Protein AF-A0A3S5CM57-F1 (afdb_monomer)

InterPro domains:
  IPR000884 Thrombospondin type-1 (TSP1) repeat [PF00090] (3-37)
  IPR000884 Thrombospondin type-1 (TSP1) repeat [PS50092] (3-65)
  IPR000884 Thrombospondin type-1 (TSP1) repeat [SM00209] (1-65)
  IPR002223 Pancreatic trypsin inhibitor Kunitz domain [PF00014] (69-121)
  IPR002223 Pancreatic trypsin inhibitor Kunitz domain [PS50279] (70-121)
  IPR002223 Pancreatic trypsin inhibitor Kunitz domain [SM00131] (68-122)
  IPR020901 Proteinase inhibitor I2, Kunitz, conserved site [PS00280] (99-117)
  IPR036383 Thrombospondin type-1 repeat superfamily [G3DSA:2.20.100.10] (1-64)
  IPR036383 Thrombospondin type-1 repeat superfamily [SSF82895] (3-42)
  IPR036880 Pancreatic trypsin inhibitor Kunitz domain superfamily [G3DSA:4.10.410.10] (66-124)
  IPR036880 Pancreatic trypsin inhibitor Kunitz domain superfamily [SSF57362] (69-125)

Mean predicted aligned error: 12.94 Å

Radius of gyration: 23.0 Å; Cα contacts (8 Å, |Δi|>4): 267; chains: 1; bounding box: 54×41×60 Å

Nearest PDB structures (foldseek):
  5nmv-assembly1_K  TM=9.284E-01  e=2.654E-04  Homo sapiens
  6yhy-assembly1_A  TM=9.273E-01  e=3.795E-04  Conus consors
  1yc0-assembly1_I  TM=9.456E-01  e=4.276E-04  Homo sapiens
  1ejm-assembly1_B  TM=8.892E-01  e=4.817E-04  Bos taurus
  5xx2-assembly2_B  TM=8.977E-01  e=3.444E-03  Bos taurus

Secondary structure (DSSP, 8-state):
-PPPPPPPPP---SSS--EEEEEEEE-SSGGGTTTTGGG-SSHHHHHHTEEEEEEEE---GGGG-HHHHHTSPP---EEEEEEEEEEEEETTTTEEEEEEEEEES--SS-BSSHHHHHHHHHHHHHTS-HHHHHHHHHHHHHHHHTTT---SS--------GGGGSPP--------TT-------

Organism: NCBI:txid117903

pLDDT: mean 80.55, std 17.51, range [31.75, 97.69]

Solvent-accessible surface area (backbone atoms only — not comparable to full-atom values): 10923 Å² total; per-residue (Å²): 61,46,75,68,49,72,71,45,75,60,69,35,45,80,87,43,52,68,25,48,22,45,29,44,29,40,56,65,55,73,87,48,48,76,84,42,47,87,77,42,92,42,74,66,26,58,73,69,55,37,47,74,47,77,42,82,36,62,74,58,67,78,77,50,33,45,71,63,25,43,31,34,16,69,40,48,46,41,80,76,57,73,70,38,77,28,19,27,51,36,58,80,75,73,40,60,42,81,49,63,32,22,64,32,81,51,47,71,22,56,25,84,36,61,65,57,33,39,68,50,34,49,62,62,52,66,73,43,58,67,77,60,44,66,49,29,36,56,43,16,56,56,52,31,44,65,80,72,60,90,77,83,70,87,73,70,80,70,68,80,69,75,69,87,74,54,84,77,72,56,56,78,76,78,66,67,99,81,60,80,88,81,84,80,132

Structure (mmCIF, N/CA/C/O backbone):
data_AF-A0A3S5CM57-F1
#
_entry.id   AF-A0A3S5CM57-F1
#
loop_
_atom_site.group_PDB
_atom_site.id
_atom_site.type_symbol
_atom_site.label_atom_id
_atom_site.label_alt_id
_atom_site.label_comp_id
_atom_site.label_asym_id
_atom_site.label_entity_id
_atom_site.label_seq_id
_atom_site.pdbx_PDB_ins_code
_atom_site.Cartn_x
_atom_site.Cartn_y
_atom_site.Cartn_z
_atom_site.occupancy
_atom_site.B_iso_or_equiv
_atom_site.auth_seq_id
_atom_site.auth_comp_id
_atom_site.auth_asym_id
_atom_site.auth_atom_id
_atom_site.pdbx_PDB_model_num
ATOM 1 N N . MET A 1 1 ? -27.131 -3.174 21.675 1.00 80.88 1 MET A N 1
ATOM 2 C CA . MET A 1 1 ? -25.755 -3.118 21.093 1.00 80.88 1 MET A CA 1
ATOM 3 C C . MET A 1 1 ? -25.730 -2.127 19.938 1.00 80.88 1 MET A C 1
ATOM 5 O O . MET A 1 1 ? -26.735 -2.026 19.252 1.00 80.88 1 MET A O 1
ATOM 9 N N . LEU A 1 2 ? -24.609 -1.441 19.685 1.00 84.00 2 LEU A N 1
ATOM 10 C CA . LEU A 1 2 ? -24.466 -0.599 18.489 1.00 84.00 2 LEU A CA 1
ATOM 11 C C . LEU A 1 2 ? -24.336 -1.454 17.214 1.00 84.00 2 LEU A C 1
ATOM 13 O O . LEU A 1 2 ? -23.865 -2.597 17.294 1.00 84.00 2 LEU A O 1
ATOM 17 N N . PRO A 1 3 ? -24.730 -0.924 16.038 1.00 87.19 3 PRO A N 1
ATOM 18 C CA . PRO A 1 3 ? -24.563 -1.628 14.774 1.00 87.19 3 PRO A CA 1
ATOM 19 C C . PRO A 1 3 ? -23.085 -1.897 14.474 1.00 87.19 3 PRO A C 1
ATOM 21 O O . PRO A 1 3 ? -22.187 -1.179 14.919 1.00 87.19 3 PRO A O 1
ATOM 24 N N . TRP A 1 4 ? -22.839 -2.937 13.682 1.00 87.75 4 TRP A N 1
ATOM 25 C CA . TRP A 1 4 ? -21.509 -3.222 13.157 1.00 87.75 4 TRP A CA 1
ATOM 26 C C . TRP A 1 4 ? -20.996 -2.071 12.289 1.00 87.75 4 TRP A C 1
ATOM 28 O O . TRP A 1 4 ? -21.738 -1.514 11.476 1.00 87.75 4 TRP A O 1
ATOM 38 N N . THR A 1 5 ? -19.702 -1.764 12.401 1.00 91.88 5 THR A N 1
ATOM 39 C CA . THR A 1 5 ? -19.021 -0.920 11.417 1.00 91.88 5 THR A CA 1
ATOM 40 C C . THR A 1 5 ? -19.061 -1.581 10.040 1.00 91.88 5 THR A C 1
ATOM 42 O O . THR A 1 5 ? -19.198 -2.803 9.910 1.00 91.88 5 THR A O 1
ATOM 45 N N . ALA A 1 6 ? -18.854 -0.780 8.994 1.00 92.38 6 ALA A N 1
ATOM 46 C CA . ALA A 1 6 ? -18.488 -1.329 7.696 1.00 92.38 6 ALA A CA 1
ATOM 47 C C . ALA A 1 6 ? -17.235 -2.217 7.826 1.00 92.38 6 ALA A C 1
ATOM 49 O O . ALA A 1 6 ? -16.416 -2.036 8.736 1.00 92.38 6 ALA A O 1
ATOM 50 N N . TRP A 1 7 ? -17.097 -3.174 6.910 1.00 89.69 7 TRP A N 1
ATOM 51 C CA . TRP A 1 7 ? -15.880 -3.969 6.790 1.00 89.69 7 TRP A CA 1
ATOM 52 C C . TRP A 1 7 ? -14.697 -3.064 6.458 1.00 89.69 7 TRP A C 1
ATOM 54 O O . TRP A 1 7 ? -14.787 -2.222 5.561 1.00 89.69 7 TRP A O 1
ATOM 64 N N . ALA A 1 8 ? -13.589 -3.250 7.173 1.00 90.00 8 ALA A N 1
ATOM 65 C CA . ALA A 1 8 ? -12.321 -2.649 6.799 1.00 90.00 8 ALA A CA 1
ATOM 66 C C . ALA A 1 8 ? -11.897 -3.129 5.394 1.00 90.00 8 ALA A C 1
ATOM 68 O O . ALA A 1 8 ? -12.331 -4.199 4.947 1.00 90.00 8 ALA A O 1
ATOM 69 N N . PRO A 1 9 ? -11.045 -2.368 4.684 1.00 86.56 9 PRO A N 1
ATOM 70 C CA . PRO A 1 9 ? -10.404 -2.851 3.467 1.00 86.56 9 PRO A CA 1
ATOM 71 C C . PRO A 1 9 ? -9.712 -4.198 3.698 1.00 86.56 9 PRO A C 1
ATOM 73 O O . PRO A 1 9 ? -9.268 -4.497 4.805 1.00 86.56 9 PRO A O 1
ATOM 76 N N . CYS A 1 10 ? -9.641 -5.017 2.648 1.00 87.50 10 CYS A N 1
ATOM 77 C CA . CYS A 1 10 ? -8.936 -6.295 2.718 1.00 87.50 10 CYS A CA 1
ATOM 78 C C . CYS A 1 10 ? -7.453 -6.025 2.971 1.00 87.50 10 CYS A C 1
ATOM 80 O O . CYS A 1 10 ? -6.865 -5.206 2.265 1.00 87.50 10 CYS A O 1
ATOM 82 N N . ASN A 1 11 ? -6.870 -6.683 3.975 1.00 84.94 11 ASN A N 1
ATOM 83 C CA . ASN A 1 11 ? -5.435 -6.563 4.238 1.00 84.94 11 ASN A CA 1
ATOM 84 C C . ASN A 1 11 ? -4.579 -7.415 3.277 1.00 84.94 11 ASN A C 1
ATOM 86 O O . ASN A 1 11 ? -3.358 -7.296 3.308 1.00 84.94 11 ASN A O 1
ATOM 90 N N . ALA A 1 12 ? -5.208 -8.247 2.435 1.00 84.31 12 ALA A N 1
ATOM 91 C CA . ALA A 1 12 ? -4.532 -9.017 1.399 1.00 84.31 12 ALA A CA 1
ATOM 92 C C . ALA A 1 12 ? -3.781 -8.091 0.442 1.00 84.31 12 ALA A C 1
ATOM 94 O O . ALA A 1 12 ? -4.272 -7.021 0.062 1.00 84.31 12 ALA A O 1
ATOM 95 N N . THR A 1 13 ? -2.619 -8.545 -0.007 1.00 77.56 13 THR A N 1
ATOM 96 C CA . THR A 1 13 ? -1.862 -7.872 -1.061 1.00 77.56 13 THR A CA 1
ATOM 97 C C . THR A 1 13 ? -1.978 -8.665 -2.359 1.00 77.56 13 THR A C 1
ATOM 99 O O . THR A 1 13 ? -2.507 -9.772 -2.405 1.00 77.56 13 THR A O 1
ATOM 102 N N . CYS A 1 14 ? -1.475 -8.115 -3.459 1.00 76.12 14 CYS A N 1
ATOM 103 C CA . CYS A 1 14 ? -1.420 -8.870 -4.710 1.00 76.12 14 CYS A CA 1
ATOM 104 C C . CYS A 1 14 ? -0.375 -9.996 -4.693 1.00 76.12 14 CYS A C 1
ATOM 106 O O . CYS A 1 14 ? -0.421 -10.881 -5.548 1.00 76.12 14 CYS A O 1
ATOM 108 N N . GLU A 1 15 ? 0.534 -9.980 -3.715 1.00 71.69 15 GLU A N 1
ATOM 109 C CA . GLU A 1 15 ? 1.475 -11.064 -3.440 1.00 71.69 15 GLU A CA 1
ATOM 110 C C . GLU A 1 15 ? 0.822 -12.140 -2.565 1.00 71.69 15 GLU A C 1
ATOM 112 O O . GLU A 1 15 ? 0.860 -13.324 -2.899 1.00 71.69 15 GLU A O 1
ATOM 117 N N . THR A 1 16 ? 0.132 -11.715 -1.508 1.00 75.00 16 THR A N 1
ATOM 118 C CA . THR A 1 16 ? -0.632 -12.564 -0.592 1.00 75.00 16 THR A CA 1
ATOM 119 C C . THR A 1 16 ? -2.123 -12.457 -0.897 1.00 75.00 16 THR A C 1
ATOM 121 O O . THR A 1 16 ? -2.846 -11.669 -0.294 1.00 75.00 16 THR A O 1
ATOM 124 N N . ARG A 1 17 ? -2.593 -13.263 -1.862 1.00 76.69 17 ARG A N 1
ATOM 125 C CA . ARG A 1 17 ? -3.995 -13.261 -2.333 1.00 76.69 17 ARG A CA 1
ATOM 126 C C . ARG A 1 17 ? -5.025 -13.580 -1.248 1.00 76.69 17 ARG A C 1
ATOM 128 O O . ARG A 1 17 ? -6.208 -13.341 -1.456 1.00 76.69 17 ARG A O 1
ATOM 135 N N . GLU A 1 18 ? -4.595 -14.129 -0.124 1.00 86.94 18 GLU A N 1
ATOM 136 C CA . GLU A 1 18 ? -5.448 -14.439 1.012 1.00 86.94 18 GLU A CA 1
ATOM 137 C C . GLU A 1 18 ? -5.218 -13.406 2.107 1.00 86.94 18 GLU A C 1
ATOM 139 O O . GLU A 1 18 ? -4.091 -13.175 2.542 1.00 86.94 18 GLU A O 1
ATOM 144 N N . GLY A 1 19 ? -6.299 -12.783 2.555 1.00 87.88 19 GLY A N 1
ATOM 145 C CA . GLY A 1 19 ? -6.265 -11.874 3.685 1.00 87.88 19 GLY A CA 1
ATOM 146 C C . GLY A 1 19 ? -7.558 -11.910 4.468 1.00 87.88 19 GLY A C 1
ATOM 147 O O . GLY A 1 19 ? -8.450 -12.728 4.234 1.00 87.88 19 GLY A O 1
ATOM 148 N N . ILE A 1 20 ? -7.651 -10.992 5.418 1.00 92.25 20 ILE A N 1
ATOM 149 C CA . ILE A 1 20 ? -8.760 -10.863 6.344 1.00 92.25 20 ILE A CA 1
ATOM 150 C C . ILE A 1 20 ? -9.295 -9.434 6.272 1.00 92.25 20 ILE A C 1
ATOM 152 O O . ILE A 1 20 ? -8.549 -8.452 6.219 1.00 92.25 20 ILE A O 1
ATOM 156 N N . GLN A 1 21 ? -10.617 -9.319 6.269 1.00 92.56 21 GLN A N 1
ATOM 157 C CA . GLN A 1 21 ? -11.305 -8.082 6.615 1.00 92.56 21 GLN A CA 1
ATOM 158 C C . GLN A 1 21 ? -11.850 -8.222 8.020 1.00 92.56 21 GLN A C 1
ATOM 160 O O . GLN A 1 21 ? -12.389 -9.272 8.363 1.00 92.56 21 GLN A O 1
ATOM 165 N N . SER A 1 22 ? -11.757 -7.150 8.798 1.00 92.94 22 SER A N 1
ATOM 166 C CA . SER A 1 22 ? -12.363 -7.075 10.118 1.00 92.94 22 SER A CA 1
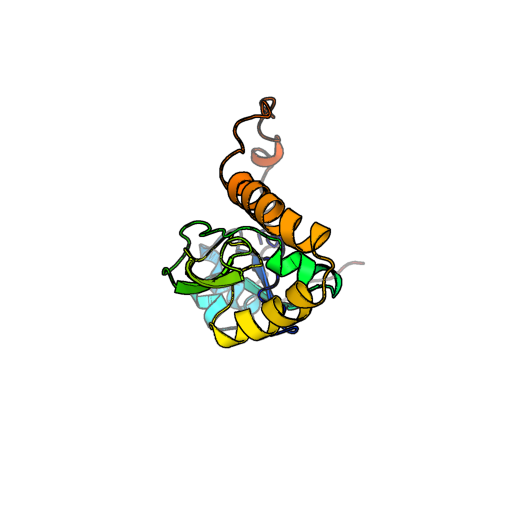ATOM 167 C C . SER A 1 22 ? -13.418 -5.976 10.180 1.00 92.94 22 SER A C 1
ATOM 169 O O . SER A 1 22 ? -13.356 -4.965 9.473 1.00 92.94 22 SER A O 1
ATOM 171 N N . ARG A 1 23 ? -14.422 -6.180 11.023 1.00 93.94 23 ARG A N 1
ATOM 172 C CA . ARG A 1 23 ? -15.378 -5.151 11.437 1.00 93.94 23 ARG A CA 1
ATOM 173 C C . ARG A 1 23 ? -15.571 -5.228 12.940 1.00 93.94 23 ARG A C 1
ATOM 175 O O . ARG A 1 23 ? -15.296 -6.254 13.556 1.00 93.94 23 ARG A O 1
ATOM 182 N N . ARG A 1 24 ? -16.031 -4.133 13.533 1.00 91.56 24 ARG A N 1
ATOM 183 C CA . ARG A 1 24 ? -16.182 -4.011 14.985 1.00 91.56 24 ARG A CA 1
ATOM 184 C C . ARG A 1 24 ? -17.595 -3.571 15.336 1.00 91.56 24 ARG A C 1
ATOM 186 O O . ARG A 1 24 ? -18.223 -2.847 14.566 1.00 91.56 24 ARG A O 1
ATOM 193 N N . ARG A 1 25 ? -18.101 -3.998 16.487 1.00 91.44 25 ARG A N 1
ATOM 194 C CA . ARG A 1 25 ? -19.302 -3.427 17.114 1.00 91.44 25 ARG A CA 1
ATOM 195 C C . ARG A 1 25 ? -19.046 -3.203 18.595 1.00 91.44 25 ARG A C 1
ATOM 197 O O . ARG A 1 25 ? -18.203 -3.861 19.203 1.00 91.44 25 ARG A O 1
ATOM 204 N N . TYR A 1 26 ? -19.810 -2.288 19.168 1.00 88.38 26 TYR A N 1
ATOM 205 C CA . TYR A 1 26 ? -19.628 -1.825 20.536 1.00 88.38 26 TYR A CA 1
ATOM 206 C C . TYR A 1 26 ? -20.905 -2.049 21.345 1.00 88.38 26 TYR A C 1
ATOM 208 O O . TYR A 1 26 ? -22.017 -2.057 20.803 1.00 88.38 26 TYR A O 1
ATOM 216 N N . LEU A 1 27 ? -20.762 -2.205 22.660 1.00 86.38 27 LEU A N 1
ATOM 217 C CA . LEU A 1 27 ? -21.910 -2.157 23.561 1.00 86.38 27 LEU A CA 1
ATOM 218 C C . LEU A 1 27 ? -22.507 -0.747 23.555 1.00 86.38 27 LEU A C 1
ATOM 220 O O . LEU A 1 27 ? -21.775 0.239 23.583 1.00 86.38 27 LEU A O 1
ATOM 224 N N . ALA A 1 28 ? -23.838 -0.656 23.558 1.00 83.62 28 ALA A N 1
ATOM 225 C CA . ALA A 1 28 ? -24.520 0.631 23.698 1.00 83.62 28 ALA A CA 1
ATOM 226 C C . ALA A 1 28 ? -24.250 1.245 25.085 1.00 83.62 28 ALA A C 1
ATOM 228 O O . ALA A 1 28 ? -24.110 2.459 25.212 1.00 83.62 28 ALA A O 1
ATOM 229 N N . ARG A 1 29 ? -24.107 0.392 26.111 1.00 83.56 29 ARG A N 1
ATOM 230 C CA . ARG A 1 29 ? -23.757 0.759 27.487 1.00 83.56 29 ARG A CA 1
ATOM 231 C C . ARG A 1 29 ? -22.515 -0.014 27.949 1.00 83.56 29 ARG A C 1
ATOM 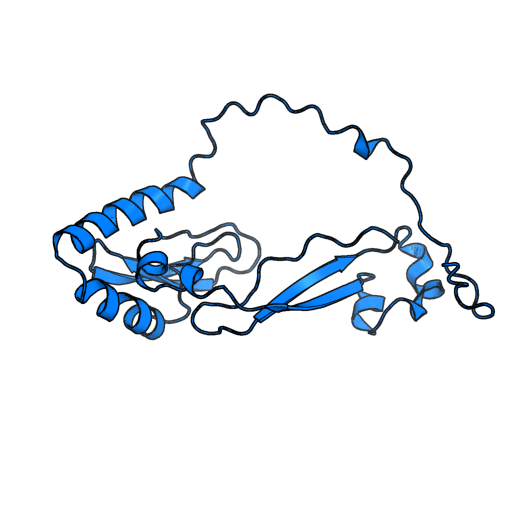233 O O . ARG A 1 29 ? -22.618 -1.178 28.329 1.00 83.56 29 ARG A O 1
ATOM 240 N N . PRO A 1 30 ? -21.321 0.604 27.943 1.00 81.44 30 PRO A N 1
ATOM 241 C CA . PRO A 1 30 ? -20.079 -0.077 28.322 1.00 81.44 30 PRO A CA 1
ATOM 242 C C . PRO A 1 30 ? -20.020 -0.554 29.781 1.00 81.44 30 PRO A C 1
ATOM 244 O O . PRO A 1 30 ? -19.211 -1.423 30.098 1.00 81.44 30 PRO A O 1
ATOM 247 N N . SER A 1 31 ? -20.834 0.021 30.672 1.00 82.44 31 SER A N 1
ATOM 248 C CA . SER A 1 31 ? -20.939 -0.372 32.085 1.00 82.44 31 SER A CA 1
ATOM 249 C C . SER A 1 31 ? -21.547 -1.763 32.279 1.00 82.44 31 SER A C 1
ATOM 251 O O . SER A 1 31 ? -21.245 -2.422 33.267 1.00 82.44 31 SER A O 1
ATOM 253 N N . GLU A 1 32 ? -22.358 -2.231 31.329 1.00 83.69 32 GLU A N 1
ATOM 254 C CA . GLU A 1 32 ? -23.043 -3.530 31.384 1.00 83.69 32 GLU A CA 1
ATOM 255 C C . GLU A 1 32 ? -22.166 -4.682 30.848 1.00 83.69 32 GLU A C 1
ATOM 257 O O . GLU A 1 32 ? -22.611 -5.824 30.781 1.00 83.69 32 GLU A O 1
ATOM 262 N N . ALA A 1 33 ? -20.899 -4.418 30.493 1.00 79.69 33 ALA A N 1
ATOM 263 C CA . ALA A 1 33 ? -20.008 -5.397 29.861 1.00 79.69 33 ALA A CA 1
ATOM 264 C C . ALA A 1 33 ? -19.841 -6.701 30.660 1.00 79.69 33 ALA A C 1
ATOM 266 O O . ALA A 1 33 ? -19.843 -7.778 30.071 1.00 79.69 33 ALA A O 1
ATOM 267 N N . ASN A 1 34 ? -19.745 -6.618 31.991 1.00 82.12 34 ASN A N 1
ATOM 268 C CA . ASN A 1 34 ? -19.604 -7.805 32.841 1.00 82.12 34 ASN A CA 1
ATOM 269 C C . ASN A 1 34 ? -20.900 -8.634 32.886 1.00 82.12 34 ASN A C 1
ATOM 271 O O . ASN A 1 34 ? -20.855 -9.862 32.831 1.00 82.12 34 ASN A O 1
ATOM 275 N N . SER A 1 35 ? -22.060 -7.972 32.933 1.00 85.12 35 SER A N 1
ATOM 276 C CA . SER A 1 35 ? -23.371 -8.636 32.900 1.00 85.12 35 SER A CA 1
ATOM 277 C C . SER A 1 35 ? -23.627 -9.301 31.543 1.00 85.12 35 SER A C 1
ATOM 279 O O . SER A 1 35 ? -24.154 -10.407 31.471 1.00 85.12 35 SER A O 1
ATOM 281 N N . CYS A 1 36 ? -23.159 -8.679 30.462 1.00 82.31 36 CYS A N 1
ATOM 282 C CA . CYS A 1 36 ? -23.267 -9.186 29.098 1.00 82.31 36 CYS A CA 1
ATOM 283 C C . CYS A 1 36 ? -22.051 -10.021 28.650 1.00 82.31 36 CYS A C 1
ATOM 285 O O . CYS A 1 36 ? -21.764 -10.085 27.453 1.00 82.31 36 CYS A O 1
ATOM 287 N N . HIS A 1 37 ? -21.318 -10.655 29.577 1.00 84.31 37 HIS A N 1
ATOM 288 C CA . HIS A 1 37 ? -20.090 -11.394 29.244 1.00 84.31 37 HIS A CA 1
ATOM 289 C C . HIS A 1 37 ? -20.313 -12.484 28.173 1.00 84.31 37 HIS A C 1
ATOM 291 O O . HIS A 1 37 ? -19.434 -12.737 27.356 1.00 84.31 37 HIS A O 1
ATOM 297 N N . HIS A 1 38 ? -21.512 -13.075 28.137 1.00 84.88 38 HIS A N 1
ATOM 298 C CA . HIS A 1 38 ? -21.926 -14.103 27.179 1.00 84.88 38 HIS A CA 1
ATOM 299 C C . HIS A 1 38 ? -21.970 -13.625 25.714 1.00 84.88 38 HIS A C 1
ATOM 301 O O . HIS A 1 38 ? -22.004 -14.450 24.803 1.00 84.88 38 HIS A O 1
ATOM 307 N N . LEU A 1 39 ? -21.982 -12.309 25.462 1.00 85.00 39 LEU A N 1
ATOM 308 C CA . LEU A 1 39 ? -21.936 -11.755 24.105 1.00 85.00 39 LEU A CA 1
ATOM 309 C C . LEU A 1 39 ? -20.523 -11.772 23.504 1.00 85.00 39 LEU A C 1
ATOM 311 O O . LEU A 1 39 ? -20.389 -11.677 22.282 1.00 85.00 39 LEU A O 1
ATOM 315 N N . PHE A 1 40 ? -19.487 -11.864 24.340 1.00 87.38 40 PHE A N 1
ATOM 316 C CA . PHE A 1 40 ? -18.090 -11.859 23.917 1.00 87.38 40 PHE A CA 1
ATOM 317 C C . PHE A 1 40 ? -17.619 -13.282 23.606 1.00 87.38 40 PHE A C 1
ATOM 319 O O . PHE A 1 40 ? -17.837 -14.211 24.381 1.00 87.38 40 PHE A O 1
ATOM 326 N N . ARG A 1 41 ? -16.948 -13.458 22.466 1.00 86.81 41 ARG A N 1
ATOM 327 C CA . ARG A 1 41 ? -16.416 -14.754 22.014 1.00 86.81 41 ARG A CA 1
ATOM 328 C C . ARG A 1 41 ? -15.046 -15.067 22.601 1.00 86.81 41 ARG A C 1
ATOM 330 O O . ARG A 1 41 ? -14.635 -16.223 22.601 1.00 86.81 41 ARG A O 1
ATOM 337 N N . SER A 1 42 ? -14.320 -14.050 23.061 1.00 87.12 42 SER A N 1
ATOM 338 C CA . SER A 1 42 ? -12.991 -14.213 23.646 1.00 87.12 42 SER A CA 1
ATOM 339 C C . SER A 1 42 ? -12.773 -13.283 24.837 1.00 87.12 42 SER A C 1
ATOM 341 O O . SER A 1 42 ? -13.379 -12.213 24.945 1.00 87.12 42 SER A O 1
ATOM 343 N N . SER A 1 43 ? -11.841 -13.659 25.713 1.00 85.19 43 SER A N 1
ATOM 344 C CA . SER A 1 43 ? -11.410 -12.819 26.837 1.00 85.19 43 SER A CA 1
ATOM 345 C C . SER A 1 43 ? -10.842 -11.471 26.376 1.00 85.19 43 SER A C 1
ATOM 347 O O . SER A 1 43 ? -10.951 -10.481 27.095 1.00 85.19 43 SER A O 1
ATOM 349 N N . GLN A 1 44 ? -10.277 -11.410 25.164 1.00 88.50 44 GLN A N 1
ATOM 350 C CA . GLN A 1 44 ? -9.767 -10.175 24.568 1.00 88.50 44 GLN A CA 1
ATOM 351 C C . GLN A 1 44 ? -10.904 -9.2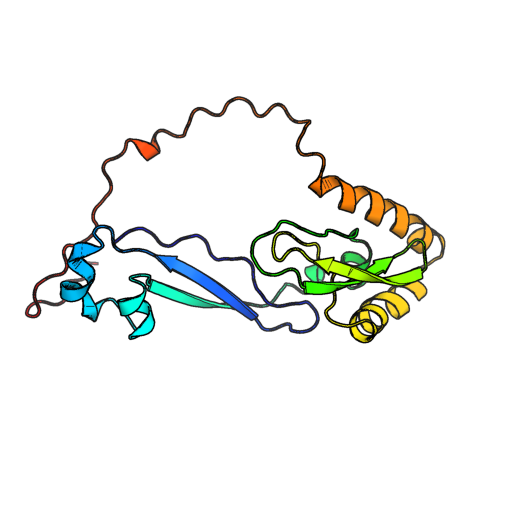22 24.178 1.00 88.50 44 GLN A C 1
ATOM 353 O O . GLN A 1 44 ? -10.800 -8.015 24.406 1.00 88.50 44 GLN A O 1
ATOM 358 N N . GLU A 1 45 ? -12.012 -9.740 23.642 1.00 88.75 45 GLU A N 1
ATOM 359 C CA . GLU A 1 45 ? -13.194 -8.919 23.361 1.00 88.75 45 GLU A CA 1
ATOM 360 C C . GLU A 1 45 ? -13.830 -8.394 24.656 1.00 88.75 45 GLU A C 1
ATOM 362 O O . GLU A 1 45 ? -14.197 -7.221 24.725 1.00 88.75 45 GLU A O 1
ATOM 367 N N . LEU A 1 46 ? -13.891 -9.222 25.707 1.00 84.94 46 LEU A N 1
ATOM 368 C CA . LEU A 1 46 ? -14.390 -8.809 27.024 1.00 84.94 46 LEU A CA 1
ATOM 369 C C . LEU A 1 46 ? -13.513 -7.705 27.639 1.00 84.94 46 LEU A C 1
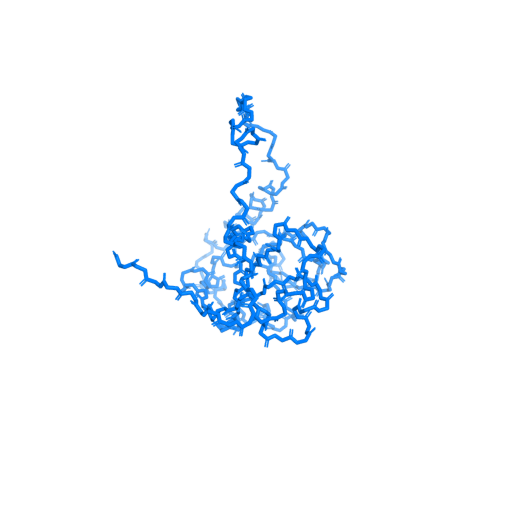ATOM 371 O O . LEU A 1 46 ? -14.028 -6.710 28.151 1.00 84.94 46 LEU A O 1
ATOM 375 N N . GLN A 1 47 ? -12.187 -7.847 27.547 1.00 86.50 47 GLN A N 1
ATOM 376 C CA . GLN A 1 47 ? -11.234 -6.866 28.072 1.00 86.50 47 GLN A CA 1
ATOM 377 C C . GLN A 1 47 ? -11.290 -5.537 27.308 1.00 86.50 47 GLN A C 1
ATOM 379 O O . GLN A 1 47 ? -11.257 -4.468 27.917 1.00 86.50 47 GLN A O 1
ATOM 384 N N . THR A 1 48 ? -11.396 -5.592 25.979 1.00 87.25 48 THR A N 1
ATOM 385 C CA . THR A 1 48 ? -11.466 -4.393 25.129 1.00 87.25 48 THR A CA 1
ATOM 386 C C . THR A 1 48 ? -12.869 -3.792 25.053 1.00 87.25 48 THR A C 1
ATOM 388 O O . THR A 1 48 ? -13.011 -2.643 24.640 1.00 87.25 48 THR A O 1
ATOM 391 N N . ARG A 1 49 ? -13.906 -4.530 25.478 1.00 86.62 49 ARG A N 1
ATOM 392 C CA . ARG A 1 49 ? -15.335 -4.192 25.325 1.00 86.62 49 ARG A CA 1
ATOM 393 C C . ARG A 1 49 ? -15.738 -3.947 23.866 1.00 86.62 49 ARG A C 1
ATOM 395 O O . ARG A 1 49 ? -16.676 -3.195 23.587 1.00 86.62 49 ARG A O 1
ATOM 402 N N . VAL A 1 50 ? -15.025 -4.583 22.939 1.00 88.62 50 VAL A N 1
ATOM 403 C CA . VAL A 1 50 ? -15.246 -4.488 21.495 1.00 88.62 50 VAL A CA 1
ATOM 404 C C . VAL A 1 50 ? -15.407 -5.889 20.942 1.00 88.62 50 VAL A C 1
ATOM 406 O O . VAL A 1 50 ? -14.533 -6.734 21.112 1.00 88.62 50 VAL A O 1
ATOM 409 N N . LEU A 1 51 ? -16.516 -6.117 20.246 1.00 90.50 51 LEU A N 1
ATOM 410 C CA . LEU A 1 51 ? -16.742 -7.366 19.537 1.00 90.50 51 LEU A CA 1
ATOM 411 C C . LEU A 1 51 ? -16.171 -7.209 18.132 1.00 90.50 51 LEU A C 1
ATOM 413 O O . LEU A 1 51 ? -16.466 -6.218 17.451 1.00 90.50 51 LEU A O 1
ATOM 417 N N . THR A 1 52 ? -15.360 -8.171 17.710 1.00 91.62 52 THR A N 1
ATOM 418 C CA . THR A 1 52 ? -14.673 -8.148 16.421 1.00 91.62 52 THR A CA 1
ATOM 419 C C . THR A 1 52 ? -15.124 -9.338 15.592 1.00 91.62 52 THR A C 1
ATOM 421 O O . THR A 1 52 ? -15.271 -10.457 16.075 1.00 91.62 52 THR A O 1
ATOM 424 N N . GLU A 1 53 ? -15.378 -9.092 14.316 1.00 93.00 53 GLU A N 1
ATOM 425 C CA . GLU A 1 53 ? -15.687 -10.147 13.366 1.00 93.00 53 GLU A CA 1
ATOM 426 C C . GLU A 1 53 ? -14.698 -10.084 12.222 1.00 93.00 53 GLU A C 1
ATOM 428 O O . GLU A 1 53 ? -14.412 -9.005 11.701 1.00 93.00 53 GLU A O 1
ATOM 433 N N . GLU A 1 54 ? -14.198 -11.251 11.845 1.00 93.88 54 GLU A N 1
ATOM 434 C CA . GLU A 1 54 ? -13.209 -11.430 10.798 1.00 93.88 54 GLU A CA 1
ATOM 435 C C . GLU A 1 54 ? -13.777 -12.322 9.701 1.00 93.88 54 GLU A C 1
ATOM 437 O O . GLU A 1 54 ? -14.531 -13.261 9.966 1.00 93.88 54 GLU A O 1
ATOM 442 N N . ARG A 1 55 ? -13.421 -12.019 8.454 1.00 94.44 55 ARG A N 1
ATOM 443 C CA . ARG A 1 55 ? -13.747 -12.857 7.298 1.00 94.44 55 ARG A CA 1
ATOM 444 C C . ARG A 1 55 ? -12.579 -12.916 6.332 1.00 94.44 55 ARG A C 1
ATOM 446 O O . ARG A 1 55 ? -11.888 -11.915 6.146 1.00 94.44 55 ARG A O 1
ATOM 453 N N . ALA A 1 56 ? -12.428 -14.055 5.665 1.00 94.00 56 ALA A N 1
ATOM 454 C CA . ALA A 1 56 ? -11.489 -14.191 4.563 1.00 94.00 56 ALA A CA 1
ATOM 455 C C . ALA A 1 56 ? -11.865 -13.252 3.404 1.00 94.00 56 ALA A C 1
ATOM 457 O O . ALA A 1 56 ? -13.045 -13.037 3.105 1.00 94.00 56 ALA A O 1
ATOM 458 N N . CYS A 1 57 ? -10.854 -12.696 2.748 1.00 90.25 57 CYS A N 1
ATOM 459 C CA . CYS A 1 57 ? -10.995 -11.858 1.568 1.00 90.25 57 CYS A CA 1
ATOM 460 C C . CYS A 1 57 ? -9.870 -12.145 0.570 1.00 90.25 57 CYS A C 1
ATOM 462 O O . CYS A 1 57 ? -8.757 -12.501 0.952 1.00 90.25 57 CYS A O 1
ATOM 464 N N . MET A 1 58 ? -10.179 -11.963 -0.713 1.00 88.44 58 MET A N 1
ATOM 465 C CA . MET A 1 58 ? -9.221 -12.043 -1.811 1.00 88.44 58 MET A CA 1
ATOM 466 C C . MET A 1 58 ? -9.420 -10.824 -2.718 1.00 88.44 58 MET A C 1
ATOM 468 O O . MET A 1 58 ? -10.568 -10.518 -3.065 1.00 88.44 58 MET A O 1
ATOM 472 N N . PRO A 1 59 ? -8.350 -10.099 -3.092 1.00 82.19 59 PRO A N 1
ATOM 473 C CA . PRO A 1 59 ? -8.466 -8.997 -4.028 1.00 82.19 59 PRO A CA 1
ATOM 474 C C 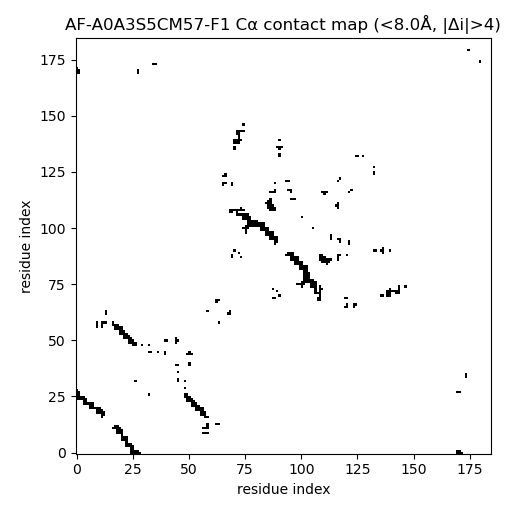. PRO A 1 59 ? -8.810 -9.564 -5.415 1.00 82.19 59 PRO A C 1
ATOM 476 O O . PRO A 1 59 ? -8.235 -10.577 -5.825 1.00 82.19 59 PRO A O 1
ATOM 479 N N . PRO A 1 60 ? -9.751 -8.953 -6.155 1.00 82.06 60 PRO A N 1
ATOM 480 C CA . PRO A 1 60 ? -10.103 -9.436 -7.482 1.00 82.06 60 PRO A CA 1
ATOM 481 C C . PRO A 1 60 ? -8.893 -9.336 -8.424 1.00 82.06 60 PRO A C 1
ATOM 483 O O . PRO A 1 60 ? -8.077 -8.418 -8.291 1.00 82.06 60 PRO A O 1
ATOM 486 N N . PRO A 1 61 ? -8.773 -10.247 -9.403 1.00 76.50 61 PRO A N 1
ATOM 487 C CA . PRO A 1 61 ? -7.578 -10.372 -10.238 1.00 76.50 61 PRO A CA 1
ATOM 488 C C . PRO A 1 61 ? -7.257 -9.092 -11.016 1.00 76.50 61 PRO A C 1
ATOM 490 O O . PRO A 1 61 ? -6.091 -8.745 -11.164 1.00 76.50 61 PRO A O 1
ATOM 493 N N . GLU A 1 62 ? -8.277 -8.344 -11.437 1.00 75.81 62 GLU A N 1
ATOM 494 C CA . GLU A 1 62 ? -8.122 -7.057 -12.129 1.00 75.81 62 GLU A CA 1
ATOM 495 C C . GLU A 1 62 ? -7.436 -5.992 -11.262 1.00 75.81 62 GLU A C 1
ATOM 497 O O . GLU A 1 62 ? -6.698 -5.148 -11.766 1.00 75.81 62 GLU A O 1
ATOM 502 N N . GLN A 1 63 ? -7.635 -6.031 -9.940 1.00 74.00 63 GLN A N 1
ATOM 503 C CA . GLN A 1 63 ? -6.987 -5.095 -9.015 1.00 74.00 63 GLN A CA 1
ATOM 504 C C . GLN A 1 63 ? -5.518 -5.437 -8.762 1.00 74.00 63 GLN A C 1
ATOM 506 O O . GLN A 1 63 ? -4.793 -4.584 -8.245 1.00 74.00 63 GLN A O 1
ATOM 511 N N . CYS A 1 64 ? -5.106 -6.644 -9.154 1.00 82.00 64 CYS A N 1
ATOM 512 C CA . CYS A 1 64 ? -3.755 -7.174 -9.043 1.00 82.00 64 CYS A CA 1
ATOM 513 C C . CYS A 1 64 ? -3.068 -7.380 -10.391 1.00 82.00 64 CYS A C 1
ATOM 515 O O . CYS A 1 64 ? -2.033 -8.044 -10.456 1.00 82.00 64 CYS A O 1
ATOM 517 N N . ASP A 1 65 ? -3.613 -6.789 -11.454 1.00 89.12 65 ASP A N 1
ATOM 518 C CA . ASP A 1 65 ? -2.903 -6.661 -12.715 1.00 89.12 65 ASP A CA 1
ATOM 519 C C . ASP A 1 65 ? -1.609 -5.851 -12.493 1.00 89.12 65 ASP A C 1
ATOM 521 O O . ASP A 1 65 ? -1.681 -4.695 -12.052 1.00 89.12 65 ASP A O 1
ATOM 525 N N . PRO A 1 66 ? -0.424 -6.416 -12.797 1.00 90.38 66 PRO A N 1
ATOM 526 C CA . PRO A 1 66 ? 0.845 -5.739 -12.566 1.00 90.38 66 PRO A CA 1
ATOM 527 C C . PRO A 1 66 ? 0.929 -4.378 -13.252 1.00 90.38 66 PRO A C 1
ATOM 529 O O . PRO A 1 66 ? 1.440 -3.426 -12.674 1.00 90.38 66 PRO A O 1
ATOM 532 N N . LEU A 1 67 ? 0.373 -4.234 -14.457 1.00 90.75 67 LEU A N 1
ATOM 533 C CA . LEU A 1 67 ? 0.419 -2.962 -15.180 1.00 90.75 67 LEU A CA 1
ATOM 534 C C . LEU A 1 67 ? -0.411 -1.883 -14.483 1.00 90.75 67 LEU A C 1
ATOM 536 O O . LEU A 1 67 ? 0.002 -0.726 -14.436 1.00 90.75 67 LEU A O 1
ATOM 540 N N . THR A 1 68 ? -1.555 -2.261 -13.923 1.00 90.88 68 THR A N 1
ATOM 541 C CA . THR A 1 68 ? -2.426 -1.377 -13.145 1.00 90.88 68 THR A CA 1
ATOM 542 C C . THR A 1 68 ? -1.791 -0.987 -11.813 1.00 90.88 68 THR A C 1
ATOM 544 O O . THR A 1 68 ? -1.840 0.185 -11.437 1.00 90.88 68 THR A O 1
ATOM 547 N N . VAL A 1 69 ? -1.168 -1.942 -11.114 1.00 92.00 69 VAL A N 1
ATOM 548 C CA . VAL A 1 69 ? -0.454 -1.697 -9.852 1.00 92.00 69 VAL A CA 1
ATOM 549 C C . VAL A 1 69 ? 0.736 -0.769 -10.082 1.00 92.00 69 VAL A C 1
ATOM 551 O O . VAL A 1 69 ? 0.822 0.283 -9.457 1.00 92.00 69 VAL A O 1
ATOM 554 N N . CYS A 1 70 ? 1.620 -1.108 -11.017 1.00 93.88 70 CYS A N 1
ATOM 555 C CA . CYS A 1 70 ? 2.857 -0.369 -11.258 1.00 93.88 70 CYS A CA 1
ATOM 556 C C . CYS A 1 70 ? 2.618 0.979 -11.958 1.00 93.88 70 CYS A C 1
ATOM 558 O O . CYS A 1 70 ? 3.477 1.851 -11.891 1.00 93.88 70 CYS A O 1
ATOM 560 N N . ALA A 1 71 ? 1.461 1.201 -12.596 1.00 93.81 71 ALA A N 1
ATOM 561 C CA . ALA A 1 71 ? 1.082 2.512 -13.134 1.00 93.81 71 ALA A CA 1
ATOM 562 C C . ALA A 1 71 ? 0.557 3.493 -12.069 1.00 93.81 71 ALA A C 1
ATOM 564 O O . ALA A 1 71 ? 0.408 4.682 -12.364 1.00 93.81 71 ALA A O 1
ATOM 565 N N . GLU A 1 72 ? 0.266 3.030 -10.850 1.00 93.88 72 GLU A N 1
ATOM 566 C CA . GLU A 1 72 ? -0.141 3.906 -9.754 1.00 93.88 72 GLU A CA 1
ATOM 567 C C . GLU A 1 72 ? 1.071 4.669 -9.198 1.00 93.88 72 GLU A C 1
ATOM 569 O O . GLU A 1 72 ? 2.147 4.111 -8.999 1.00 93.88 72 GLU A O 1
ATOM 574 N N . GLY A 1 73 ? 0.918 5.969 -8.959 1.00 94.62 73 GLY A N 1
ATOM 575 C CA . GLY A 1 73 ? 1.971 6.802 -8.390 1.00 94.62 73 GLY A CA 1
ATOM 576 C C . GLY A 1 73 ? 2.268 6.471 -6.932 1.00 94.62 73 GLY A C 1
ATOM 577 O O . GLY A 1 73 ? 1.425 5.916 -6.221 1.00 94.62 73 GLY A O 1
ATOM 578 N N . ARG A 1 74 ? 3.460 6.863 -6.467 1.00 94.88 74 ARG A N 1
ATOM 579 C CA . ARG A 1 74 ? 3.826 6.773 -5.049 1.00 94.88 74 ARG A CA 1
ATOM 580 C C . ARG A 1 74 ? 2.805 7.530 -4.198 1.00 94.88 74 ARG A C 1
ATOM 582 O O . ARG A 1 74 ? 2.515 8.697 -4.462 1.00 94.88 74 ARG A O 1
ATOM 589 N N . LYS A 1 75 ? 2.307 6.868 -3.156 1.00 93.56 75 LYS A N 1
ATOM 590 C CA . LYS A 1 75 ? 1.420 7.450 -2.145 1.00 93.56 75 LYS A CA 1
ATOM 591 C C . LYS A 1 75 ? 1.918 7.061 -0.761 1.00 93.56 75 LYS A C 1
ATOM 593 O O . LYS A 1 75 ? 1.730 5.920 -0.336 1.00 93.56 75 LYS A O 1
ATOM 598 N N . ASP A 1 76 ? 2.505 8.030 -0.071 1.00 92.06 76 ASP A N 1
ATOM 599 C CA . ASP A 1 76 ? 3.046 7.867 1.285 1.00 92.06 76 ASP A CA 1
ATOM 600 C C . ASP A 1 76 ? 1.921 7.583 2.297 1.00 92.06 76 ASP A C 1
ATOM 602 O O . ASP A 1 76 ? 2.131 6.901 3.299 1.00 92.06 76 ASP A O 1
ATOM 606 N N . GLY A 1 77 ? 0.695 8.019 1.979 1.00 88.94 77 GLY A N 1
ATOM 607 C CA . GLY A 1 77 ? -0.498 7.781 2.780 1.00 88.94 77 GLY A CA 1
ATOM 608 C C . GLY A 1 77 ? -0.685 8.820 3.885 1.00 88.94 77 GLY A C 1
ATOM 609 O O . GLY A 1 77 ? -0.306 9.977 3.734 1.00 88.94 77 GLY A O 1
ATOM 610 N N . VAL A 1 78 ? -1.307 8.413 4.991 1.00 90.00 78 VAL A N 1
ATOM 611 C CA . VAL A 1 78 ? -1.492 9.219 6.206 1.00 90.00 78 VAL A CA 1
ATOM 612 C C . VAL A 1 78 ? -1.027 8.441 7.428 1.00 90.00 78 VAL A C 1
ATOM 614 O O . VAL A 1 78 ? -1.161 7.215 7.470 1.00 90.00 78 VAL A O 1
ATOM 617 N N . THR A 1 79 ? -0.540 9.164 8.434 1.00 91.69 79 THR A N 1
ATOM 618 C CA . THR A 1 79 ? -0.096 8.584 9.701 1.00 91.69 79 THR A CA 1
ATOM 619 C C . THR A 1 79 ? -1.275 7.982 10.457 1.00 91.69 79 THR A C 1
ATOM 621 O O . THR A 1 79 ? -2.185 8.697 10.875 1.00 91.69 79 THR A O 1
ATOM 624 N N . CYS A 1 80 ? -1.268 6.664 10.628 1.00 86.56 80 CYS A N 1
ATOM 625 C CA . CYS A 1 80 ? -2.237 5.947 11.470 1.00 86.56 80 CYS A CA 1
ATOM 626 C C . CYS A 1 80 ? -1.592 4.851 12.335 1.00 86.56 80 CYS A C 1
ATOM 628 O O . CYS A 1 80 ? -2.295 4.097 13.003 1.00 86.56 80 CYS A O 1
ATOM 630 N N . GLY A 1 81 ? -0.264 4.764 12.296 1.00 87.06 81 GLY A N 1
ATOM 631 C CA . GLY A 1 81 ? 0.572 3.799 12.993 1.00 87.06 81 GLY A CA 1
ATOM 632 C C . GLY A 1 81 ? 2.039 4.148 12.760 1.00 87.06 81 GLY A C 1
ATOM 633 O O . GLY A 1 81 ? 2.348 5.266 12.335 1.00 87.06 81 GLY A O 1
ATOM 634 N N . ASP A 1 82 ? 2.927 3.192 13.012 1.00 90.12 82 ASP A N 1
ATOM 635 C CA . ASP A 1 82 ? 4.360 3.404 12.843 1.00 90.12 82 ASP A CA 1
ATOM 636 C C . ASP A 1 82 ? 4.746 3.443 11.359 1.00 90.12 82 ASP A C 1
ATOM 638 O O . ASP A 1 82 ? 4.348 2.544 10.607 1.00 90.12 82 ASP A O 1
ATOM 642 N N . PRO A 1 83 ? 5.537 4.439 10.922 1.00 92.62 83 PRO A N 1
ATOM 643 C CA . PRO A 1 83 ? 6.033 4.494 9.556 1.00 92.62 83 PRO A CA 1
ATOM 644 C C . PRO A 1 83 ? 6.840 3.241 9.205 1.00 92.62 83 PRO A C 1
ATOM 646 O O . PRO A 1 83 ? 7.719 2.833 9.961 1.00 92.62 83 PRO A O 1
ATOM 649 N N . GLN A 1 84 ? 6.559 2.651 8.045 1.00 92.69 84 GLN A N 1
ATOM 650 C CA . GLN A 1 84 ? 7.206 1.425 7.580 1.00 92.69 84 GLN A CA 1
ATOM 651 C C . GLN A 1 84 ? 8.032 1.691 6.316 1.00 92.69 84 GLN A C 1
ATOM 653 O O . GLN A 1 84 ? 7.572 2.431 5.436 1.00 92.69 84 GLN A O 1
ATOM 658 N N . PRO A 1 85 ? 9.228 1.091 6.183 1.00 95.19 85 PRO A N 1
ATOM 659 C CA . PRO A 1 85 ? 9.962 1.118 4.926 1.00 95.19 85 PRO A CA 1
ATOM 660 C C . PRO A 1 85 ? 9.198 0.320 3.865 1.00 95.19 85 PRO A C 1
ATOM 662 O O . PRO A 1 85 ? 8.671 -0.757 4.139 1.00 95.19 85 PRO A O 1
ATOM 665 N N . ALA A 1 86 ? 9.132 0.850 2.650 1.00 94.31 86 ALA A N 1
ATOM 666 C CA . ALA A 1 86 ? 8.495 0.180 1.527 1.00 94.31 86 ALA A CA 1
ATOM 667 C C . ALA A 1 86 ? 9.169 0.552 0.201 1.00 94.31 86 ALA A C 1
ATOM 669 O O . ALA A 1 86 ? 9.971 1.482 0.127 1.00 94.31 86 ALA A O 1
ATOM 670 N N . PHE A 1 87 ? 8.819 -0.161 -0.866 1.00 96.12 87 PHE A N 1
ATOM 671 C CA . PHE A 1 87 ? 9.327 0.063 -2.218 1.00 96.12 87 PHE A CA 1
ATOM 672 C C . PHE A 1 87 ? 8.191 0.357 -3.193 1.00 96.12 87 PHE A C 1
ATOM 674 O O . PHE A 1 87 ? 7.090 -0.167 -3.045 1.00 96.12 87 PHE A O 1
ATOM 681 N N . TYR A 1 88 ? 8.450 1.180 -4.202 1.00 95.75 88 TYR A N 1
ATOM 682 C CA . TYR A 1 88 ? 7.515 1.454 -5.293 1.00 95.75 88 TYR A CA 1
ATOM 683 C C . TYR A 1 88 ? 8.253 1.459 -6.630 1.00 95.75 88 TYR A C 1
ATOM 685 O O . TYR A 1 88 ? 9.434 1.798 -6.698 1.00 95.75 88 TYR A O 1
ATOM 693 N N . TYR A 1 89 ? 7.557 1.114 -7.707 1.00 96.50 89 TYR A N 1
ATOM 694 C CA . TYR A 1 89 ? 8.098 1.210 -9.056 1.00 96.50 89 TYR A CA 1
ATOM 695 C C . TYR A 1 89 ? 8.023 2.650 -9.564 1.00 96.50 89 TYR A C 1
ATOM 697 O O . TYR A 1 89 ? 6.934 3.219 -9.646 1.00 96.50 89 TYR A O 1
ATOM 705 N N . SER A 1 90 ? 9.158 3.229 -9.951 1.00 96.38 90 SER A N 1
ATOM 706 C CA . SER A 1 90 ? 9.229 4.506 -10.662 1.00 96.38 90 SER A CA 1
ATOM 707 C C . SER A 1 90 ? 9.322 4.246 -12.161 1.00 96.38 90 SER A C 1
ATOM 709 O O . SER A 1 90 ? 10.311 3.694 -12.642 1.00 96.38 90 SER A O 1
ATOM 711 N N . ALA A 1 91 ? 8.309 4.674 -12.915 1.00 94.56 91 ALA A N 1
ATOM 712 C CA . ALA A 1 91 ? 8.330 4.577 -14.372 1.00 94.56 91 ALA A CA 1
ATOM 713 C C . ALA A 1 91 ? 9.279 5.600 -15.017 1.00 94.56 91 ALA A C 1
ATOM 715 O O . ALA A 1 91 ? 9.631 5.429 -16.177 1.00 94.56 91 ALA A O 1
ATOM 716 N N . MET A 1 92 ? 9.686 6.642 -14.281 1.00 92.69 92 MET A N 1
ATOM 717 C CA . MET A 1 92 ? 10.680 7.622 -14.736 1.00 92.69 92 MET A CA 1
ATOM 718 C C . MET A 1 92 ? 12.103 7.063 -14.638 1.00 92.69 92 MET A C 1
ATOM 720 O O . MET A 1 92 ? 12.875 7.195 -15.578 1.00 92.69 92 MET A O 1
ATOM 724 N N . GLU A 1 93 ? 12.421 6.388 -13.531 1.00 94.31 93 GLU A N 1
ATOM 725 C CA . GLU A 1 93 ? 13.736 5.761 -13.313 1.00 94.31 93 GLU A CA 1
ATOM 726 C C . GLU A 1 93 ? 13.806 4.327 -13.854 1.00 94.31 93 GLU A C 1
ATOM 728 O O . GLU A 1 93 ? 14.850 3.683 -13.806 1.00 94.31 93 GLU A O 1
ATOM 733 N N . HIS A 1 94 ? 12.674 3.788 -14.315 1.00 92.81 94 HIS A N 1
ATOM 734 C CA . HIS A 1 94 ? 12.506 2.379 -14.670 1.00 92.81 94 HIS A CA 1
ATOM 735 C C . HIS A 1 94 ? 13.026 1.408 -13.594 1.00 92.81 94 HIS A C 1
ATOM 737 O O . HIS A 1 94 ? 13.512 0.321 -13.906 1.00 92.81 94 HIS A O 1
ATOM 743 N N . ALA A 1 95 ? 12.891 1.783 -12.321 1.00 95.69 95 ALA A N 1
ATOM 744 C CA . ALA A 1 95 ? 13.479 1.077 -11.190 1.00 95.69 95 ALA A CA 1
ATOM 745 C C . ALA A 1 95 ? 12.558 1.098 -9.965 1.00 95.69 95 ALA A C 1
ATOM 747 O O . ALA A 1 95 ? 11.699 1.970 -9.819 1.00 95.69 95 ALA A O 1
ATOM 748 N N . CYS A 1 96 ? 12.758 0.136 -9.066 1.00 96.88 96 CYS A N 1
ATOM 749 C CA . CYS A 1 96 ? 12.091 0.097 -7.771 1.00 96.88 96 CYS A CA 1
ATOM 750 C C . CYS A 1 96 ? 12.870 0.923 -6.744 1.00 96.88 96 CYS A C 1
ATOM 752 O O . CYS A 1 96 ? 14.040 0.653 -6.476 1.00 96.88 96 CYS A O 1
ATOM 754 N N . LEU A 1 97 ? 12.215 1.933 -6.174 1.00 97.69 97 LEU A N 1
ATOM 755 C CA . LEU A 1 97 ? 12.809 2.896 -5.251 1.00 97.69 97 LEU A CA 1
ATOM 756 C C . LEU A 1 97 ? 12.203 2.748 -3.856 1.00 97.69 97 LEU A C 1
ATOM 758 O O . LEU A 1 97 ? 11.011 2.475 -3.712 1.00 97.69 97 LEU A O 1
ATOM 762 N N . ALA A 1 98 ? 13.023 2.957 -2.830 1.00 97.50 98 ALA A N 1
ATOM 763 C CA . ALA A 1 98 ? 12.570 2.959 -1.446 1.00 97.50 98 ALA A CA 1
ATOM 764 C C . ALA A 1 98 ? 11.787 4.243 -1.115 1.00 97.50 98 ALA A C 1
ATOM 766 O O . ALA A 1 98 ? 12.076 5.326 -1.634 1.00 97.50 98 ALA A O 1
ATOM 767 N N . PHE A 1 99 ? 10.804 4.123 -0.229 1.00 96.06 99 PHE A N 1
ATOM 768 C CA . PHE A 1 99 ? 10.069 5.233 0.369 1.00 96.06 99 PHE A CA 1
ATOM 769 C C . PHE A 1 99 ? 9.523 4.843 1.749 1.00 96.06 99 PHE A C 1
ATOM 771 O O . PHE A 1 99 ? 9.582 3.682 2.152 1.00 96.06 99 PHE A O 1
ATOM 778 N N . THR A 1 100 ? 8.976 5.820 2.468 1.00 95.31 100 THR A N 1
ATOM 779 C CA . THR A 1 100 ? 8.355 5.599 3.776 1.00 95.31 100 THR A CA 1
ATOM 780 C C . THR A 1 100 ? 6.839 5.596 3.638 1.00 95.31 100 THR A C 1
ATOM 782 O O . THR A 1 100 ? 6.245 6.591 3.223 1.00 95.31 100 THR A O 1
ATOM 785 N N . TYR A 1 101 ? 6.205 4.493 4.023 1.00 93.19 101 TYR A N 1
ATOM 786 C CA . TYR A 1 101 ? 4.756 4.386 4.119 1.00 93.19 101 TYR A CA 1
ATOM 787 C C . TYR A 1 101 ? 4.283 4.789 5.518 1.00 93.19 101 TYR A C 1
ATOM 789 O O . TYR A 1 101 ? 4.753 4.245 6.513 1.00 93.19 101 TYR A O 1
ATOM 797 N N . LEU A 1 102 ? 3.326 5.713 5.607 1.00 92.00 102 LEU A N 1
ATOM 798 C CA . LEU A 1 102 ? 2.850 6.279 6.878 1.00 92.00 102 LEU A CA 1
ATOM 799 C C . LEU A 1 102 ? 1.795 5.412 7.598 1.00 92.00 102 LEU A C 1
ATOM 801 O O . LEU A 1 102 ? 1.317 5.769 8.672 1.00 92.00 102 LEU A O 1
ATOM 805 N N . GLY A 1 103 ? 1.422 4.268 7.024 1.00 86.06 103 GLY A N 1
ATOM 806 C CA . GLY A 1 103 ? 0.588 3.259 7.681 1.00 86.06 103 GLY A CA 1
ATOM 807 C C . GLY A 1 103 ? -0.825 3.122 7.110 1.00 86.06 103 GLY A C 1
ATOM 808 O O . GLY A 1 103 ? -1.303 1.995 6.973 1.00 86.06 103 GLY A O 1
ATOM 809 N N . CYS A 1 104 ? -1.480 4.211 6.685 1.00 85.62 104 CYS A N 1
ATOM 810 C CA . CYS A 1 104 ? -2.829 4.161 6.094 1.00 85.62 104 CYS A CA 1
ATOM 811 C C . CYS A 1 104 ? -2.936 4.902 4.762 1.00 85.62 104 CYS A C 1
ATOM 813 O O . CYS A 1 104 ? -2.165 5.806 4.478 1.00 85.62 104 CYS A O 1
ATOM 815 N N . LYS A 1 105 ? -3.970 4.579 3.970 1.00 84.56 105 LYS A N 1
ATOM 816 C CA . LYS A 1 105 ? -4.321 5.269 2.708 1.00 84.56 105 LYS A CA 1
ATOM 817 C C . LYS A 1 105 ? -3.181 5.334 1.673 1.00 84.56 105 LYS A C 1
ATOM 819 O O . LYS A 1 105 ? -3.115 6.273 0.884 1.00 84.56 105 LYS A O 1
ATOM 824 N N . GLY A 1 106 ? -2.294 4.342 1.661 1.00 86.06 106 GLY A N 1
ATOM 825 C CA . GLY A 1 106 ? -1.282 4.199 0.612 1.00 86.06 106 GLY A CA 1
ATOM 826 C C . GLY A 1 106 ? -1.865 3.706 -0.713 1.00 86.06 106 GLY A C 1
ATOM 827 O O . GLY A 1 106 ? -3.020 3.290 -0.791 1.00 86.06 106 GLY A O 1
ATOM 828 N N . GLY A 1 107 ? -1.041 3.730 -1.758 1.00 88.38 107 GLY A N 1
ATOM 829 C CA . GLY A 1 107 ? -1.368 3.176 -3.078 1.00 88.38 107 GLY A CA 1
ATOM 830 C C . GLY A 1 107 ? -1.057 1.684 -3.183 1.00 88.38 107 GLY A C 1
ATOM 831 O O . GLY A 1 107 ? -0.498 1.099 -2.252 1.00 88.38 107 GLY A O 1
ATOM 832 N N . ARG A 1 108 ? -1.393 1.058 -4.316 1.00 89.25 108 ARG A N 1
ATOM 833 C CA . ARG A 1 108 ? -1.039 -0.353 -4.575 1.00 89.25 108 ARG A CA 1
ATOM 834 C C . ARG A 1 108 ? 0.388 -0.532 -5.075 1.00 89.25 108 ARG A C 1
ATOM 836 O O . ARG A 1 108 ? 0.946 -1.604 -4.889 1.00 89.25 108 ARG A O 1
ATOM 843 N N . ASN A 1 109 ? 0.984 0.507 -5.661 1.00 93.81 109 ASN A N 1
ATOM 844 C CA . ASN A 1 109 ? 2.410 0.553 -5.987 1.00 93.81 109 ASN A CA 1
ATOM 845 C C . ASN A 1 109 ? 3.248 0.696 -4.701 1.00 93.81 109 ASN A C 1
ATOM 847 O O . ASN A 1 109 ? 3.856 1.736 -4.446 1.00 93.81 109 ASN A O 1
ATOM 851 N N . ARG A 1 110 ? 3.168 -0.315 -3.833 1.00 92.25 110 ARG A N 1
ATOM 852 C CA . ARG A 1 110 ? 3.852 -0.426 -2.547 1.00 92.25 110 ARG A CA 1
ATOM 853 C C . ARG A 1 110 ? 4.160 -1.897 -2.298 1.00 92.25 110 ARG A C 1
ATOM 855 O O . ARG A 1 110 ? 3.244 -2.711 -2.234 1.00 92.25 110 ARG A O 1
ATOM 862 N N . PHE A 1 111 ? 5.430 -2.197 -2.094 1.00 92.75 111 PHE A N 1
ATOM 863 C CA . PHE A 1 111 ? 5.957 -3.539 -1.891 1.00 92.75 1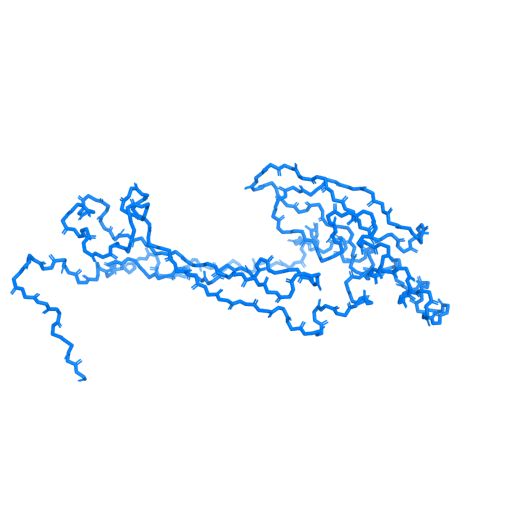11 PHE A CA 1
ATOM 864 C C . PHE A 1 111 ? 6.829 -3.572 -0.635 1.00 92.75 111 PHE A C 1
ATOM 866 O O . PHE A 1 111 ? 7.439 -2.562 -0.279 1.00 92.75 111 PHE A O 1
ATOM 873 N N . GLU A 1 112 ? 6.881 -4.718 0.038 1.00 91.12 112 GLU A N 1
ATOM 874 C CA . GLU A 1 112 ? 7.656 -4.892 1.276 1.00 91.12 112 GLU A CA 1
ATOM 875 C C . GLU A 1 112 ? 9.162 -4.998 1.004 1.00 91.12 112 GLU A C 1
ATOM 877 O O . GLU A 1 112 ? 9.979 -4.605 1.833 1.00 91.12 112 GLU A O 1
ATOM 882 N N . SER A 1 113 ? 9.537 -5.477 -0.185 1.00 93.56 113 SER A N 1
ATOM 883 C CA . SER A 1 113 ? 10.929 -5.657 -0.592 1.00 93.56 113 SER A CA 1
ATOM 884 C C . SER A 1 113 ? 11.196 -5.107 -1.990 1.00 93.56 113 SER A C 1
ATOM 886 O O . SER A 1 113 ? 10.290 -4.922 -2.809 1.00 93.56 113 SER A O 1
ATOM 888 N N . ARG A 1 114 ? 12.471 -4.852 -2.285 1.00 95.25 114 ARG A N 1
ATOM 889 C CA . ARG A 1 114 ? 12.889 -4.435 -3.623 1.00 95.25 114 ARG A CA 1
ATOM 890 C C . ARG A 1 114 ? 12.625 -5.548 -4.635 1.00 95.25 114 ARG A C 1
ATOM 892 O O . ARG A 1 114 ? 12.107 -5.285 -5.715 1.00 95.25 114 ARG A O 1
ATOM 899 N N . GLU A 1 115 ? 12.925 -6.785 -4.261 1.00 94.19 115 GLU A N 1
ATOM 900 C CA . GLU A 1 115 ? 12.814 -7.969 -5.109 1.00 94.19 115 GLU A CA 1
ATOM 901 C C . GLU A 1 115 ? 11.356 -8.246 -5.497 1.00 94.19 115 GLU A C 1
ATOM 903 O O . GLU A 1 115 ? 11.074 -8.576 -6.649 1.00 94.19 115 GLU A O 1
ATOM 908 N N . SER A 1 116 ? 10.411 -8.074 -4.563 1.00 92.25 116 SER A N 1
ATOM 909 C CA . SER A 1 116 ? 8.976 -8.218 -4.852 1.00 92.25 116 SER A CA 1
ATOM 910 C C . SER A 1 116 ? 8.492 -7.143 -5.829 1.00 92.25 116 SER A C 1
ATOM 912 O O . SER A 1 116 ? 7.821 -7.476 -6.808 1.00 92.25 116 SER A O 1
ATOM 914 N N . CYS A 1 117 ? 8.907 -5.886 -5.641 1.00 94.69 117 CYS A N 1
ATOM 915 C CA . CYS A 1 117 ? 8.629 -4.805 -6.588 1.00 94.69 117 CYS A CA 1
ATOM 916 C C . CYS A 1 117 ? 9.187 -5.109 -7.985 1.00 94.69 117 CYS A C 1
ATOM 918 O O . CYS A 1 117 ? 8.474 -4.996 -8.984 1.00 94.69 117 CYS A O 1
ATOM 920 N N . GLU A 1 118 ? 10.451 -5.528 -8.070 1.00 94.62 118 GLU A N 1
ATOM 921 C CA . GLU A 1 118 ? 11.122 -5.797 -9.342 1.00 94.62 118 GLU A CA 1
ATOM 922 C C . GLU A 1 118 ? 10.470 -6.968 -10.088 1.00 94.62 118 GLU A C 1
ATOM 924 O O . GLU A 1 118 ? 10.192 -6.865 -11.287 1.00 94.62 118 GLU A O 1
ATOM 929 N N . ARG A 1 119 ? 10.133 -8.040 -9.362 1.00 91.81 119 ARG A N 1
ATOM 930 C CA . ARG A 1 119 ? 9.424 -9.216 -9.883 1.00 91.81 119 ARG A CA 1
ATOM 931 C C . ARG A 1 119 ? 8.046 -8.866 -10.444 1.00 91.81 119 ARG A C 1
ATOM 933 O O . ARG A 1 119 ? 7.669 -9.392 -11.490 1.00 91.81 119 ARG A O 1
ATOM 940 N N . VAL A 1 120 ? 7.295 -8.007 -9.754 1.00 91.19 120 VAL A N 1
ATOM 941 C CA . VAL A 1 120 ? 5.943 -7.613 -10.176 1.00 91.19 120 VAL A CA 1
ATOM 942 C C . VAL A 1 120 ? 5.993 -6.594 -11.312 1.00 91.19 120 VAL A C 1
ATOM 944 O O . VAL A 1 120 ? 5.220 -6.715 -12.256 1.00 91.19 120 VAL A O 1
ATOM 947 N N . CYS A 1 121 ? 6.891 -5.610 -11.265 1.00 93.88 121 CYS A N 1
ATOM 948 C CA . CYS A 1 121 ? 6.830 -4.464 -12.170 1.00 93.88 121 CYS A CA 1
ATOM 949 C C . CYS A 1 121 ? 7.786 -4.531 -13.363 1.00 93.88 121 CYS A C 1
ATOM 951 O O . CYS A 1 121 ? 7.384 -4.150 -14.461 1.00 93.88 121 CYS A O 1
ATOM 953 N N . LEU A 1 122 ? 9.029 -5.004 -13.219 1.00 93.38 122 LEU A N 1
ATOM 954 C CA . LEU A 1 122 ? 10.009 -4.858 -14.305 1.00 93.38 122 LEU A CA 1
ATOM 955 C C . LEU A 1 122 ? 9.649 -5.700 -15.531 1.00 93.38 122 LEU A C 1
ATOM 957 O O . LEU A 1 122 ? 9.577 -5.156 -16.633 1.00 93.38 122 LEU A O 1
ATOM 961 N N . ALA A 1 123 ? 9.376 -6.995 -15.357 1.00 91.00 123 ALA A N 1
ATOM 962 C CA . ALA A 1 123 ? 9.096 -7.878 -16.491 1.00 91.00 123 ALA A CA 1
ATOM 963 C C . ALA A 1 123 ? 7.811 -7.481 -17.256 1.00 91.00 123 ALA A C 1
ATOM 965 O O . ALA A 1 123 ? 7.884 -7.316 -18.479 1.00 91.00 123 ALA A O 1
ATOM 966 N N . PRO A 1 124 ? 6.656 -7.233 -16.599 1.00 90.62 124 PRO A N 1
ATOM 967 C CA . PRO A 1 124 ? 5.441 -6.830 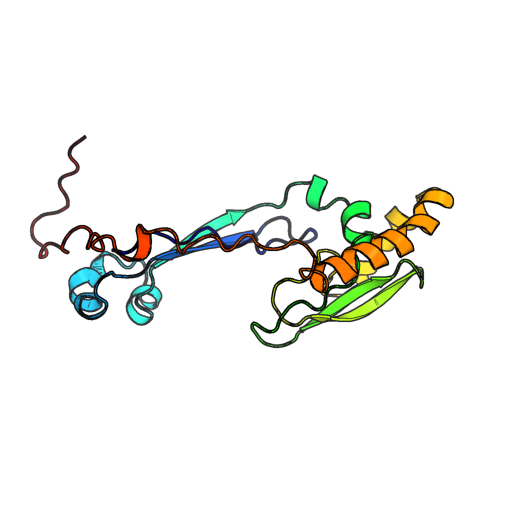-17.309 1.00 90.62 124 PRO A CA 1
ATOM 968 C C . PRO A 1 124 ? 5.556 -5.462 -17.981 1.00 90.62 124 PRO A C 1
ATOM 970 O O . PRO A 1 124 ? 5.068 -5.289 -19.098 1.00 90.62 124 PRO A O 1
ATOM 973 N N . VAL A 1 125 ? 6.214 -4.487 -17.340 1.00 92.19 125 VAL A N 1
ATOM 974 C CA . VAL A 1 125 ? 6.369 -3.148 -17.923 1.00 92.19 125 VAL A CA 1
ATOM 975 C C . VAL A 1 125 ? 7.314 -3.183 -19.121 1.00 92.19 125 VAL A C 1
ATOM 977 O O . VAL A 1 125 ? 7.014 -2.556 -20.134 1.00 92.19 125 VAL A O 1
ATOM 980 N N . GLN A 1 126 ? 8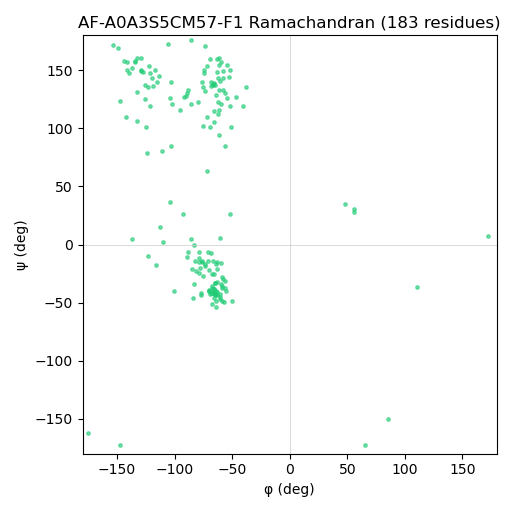.410 -3.945 -19.070 1.00 90.81 126 GLN A N 1
ATOM 981 C CA . GLN A 1 126 ? 9.330 -4.085 -20.207 1.00 90.81 126 GLN A CA 1
ATOM 982 C C . GLN A 1 126 ? 8.677 -4.766 -21.415 1.00 90.81 126 GLN A C 1
ATOM 984 O O . GLN A 1 126 ? 8.957 -4.377 -22.550 1.00 90.81 126 GLN A O 1
ATOM 989 N N . ALA A 1 127 ? 7.756 -5.706 -21.188 1.00 92.62 127 ALA A N 1
ATOM 990 C CA . ALA A 1 127 ? 6.999 -6.364 -22.252 1.00 92.62 127 ALA A CA 1
ATOM 991 C C . ALA A 1 127 ? 6.028 -5.424 -23.000 1.00 92.62 127 ALA A C 1
ATOM 993 O O . ALA A 1 127 ? 5.536 -5.771 -24.074 1.00 92.62 127 ALA A O 1
ATOM 994 N N . LEU A 1 128 ? 5.741 -4.229 -22.467 1.00 90.62 128 LEU A N 1
ATOM 995 C CA . LEU A 1 128 ? 4.871 -3.262 -23.132 1.00 90.62 128 LEU A CA 1
ATOM 996 C C . LEU A 1 128 ? 5.552 -2.568 -24.323 1.00 90.62 128 LEU A C 1
ATOM 998 O O . LEU A 1 128 ? 6.749 -2.293 -24.272 1.00 90.62 128 LEU A O 1
ATOM 1002 N N . PRO A 1 129 ? 4.788 -2.154 -25.352 1.00 93.19 129 PRO A N 1
ATOM 1003 C CA . PRO A 1 129 ? 5.286 -1.254 -26.389 1.00 93.19 129 PRO A CA 1
ATOM 1004 C C . PRO A 1 129 ? 5.803 0.073 -25.812 1.00 93.19 129 PRO A C 1
ATOM 1006 O O . PRO A 1 129 ? 5.252 0.580 -24.831 1.00 93.19 129 PRO A O 1
ATOM 1009 N N . ALA A 1 130 ? 6.799 0.678 -26.470 1.00 89.38 130 ALA A N 1
ATOM 1010 C CA . ALA A 1 130 ? 7.443 1.923 -26.029 1.00 89.38 130 ALA A CA 1
ATOM 1011 C C . ALA A 1 130 ? 6.437 3.038 -25.684 1.00 89.38 130 ALA A C 1
ATOM 1013 O O . ALA A 1 130 ? 6.457 3.549 -24.567 1.00 89.38 130 ALA A O 1
ATOM 1014 N N . TRP A 1 131 ? 5.464 3.296 -26.565 1.00 87.31 131 TRP A N 1
ATOM 1015 C CA . TRP A 1 131 ? 4.432 4.324 -26.364 1.00 87.31 131 TRP A CA 1
ATOM 1016 C C . TRP A 1 131 ? 3.599 4.131 -25.084 1.00 87.31 131 TRP A C 1
ATOM 1018 O O . TRP A 1 131 ? 3.112 5.097 -24.493 1.00 87.31 131 TRP A O 1
ATOM 1028 N N . ARG A 1 132 ? 3.408 2.883 -24.632 1.00 89.38 132 ARG A N 1
ATOM 1029 C CA . ARG A 1 132 ? 2.652 2.581 -23.407 1.00 89.38 132 ARG A CA 1
ATOM 1030 C C . ARG A 1 132 ? 3.533 2.716 -22.166 1.00 89.38 132 ARG A C 1
ATOM 1032 O O . ARG A 1 132 ? 3.034 3.167 -21.137 1.00 89.38 132 ARG A O 1
ATOM 1039 N N . ARG A 1 133 ? 4.825 2.381 -22.273 1.00 87.31 133 ARG A N 1
ATOM 1040 C CA . ARG A 1 133 ? 5.821 2.590 -21.206 1.00 87.31 133 ARG A CA 1
ATOM 1041 C C . ARG A 1 133 ? 6.041 4.077 -20.938 1.00 87.31 133 ARG A C 1
ATOM 1043 O O . ARG A 1 133 ? 5.956 4.501 -19.792 1.00 87.31 133 ARG A O 1
ATOM 1050 N N . GLU A 1 134 ? 6.207 4.873 -21.990 1.00 85.81 134 GLU A N 1
ATOM 1051 C CA . GLU A 1 134 ? 6.394 6.330 -21.905 1.00 85.81 134 GLU A CA 1
ATOM 1052 C C . GLU A 1 134 ? 5.212 7.027 -21.212 1.00 85.81 134 GLU A C 1
ATOM 1054 O O . GLU A 1 134 ? 5.384 7.958 -20.427 1.00 85.81 134 GLU A O 1
ATOM 1059 N N . ARG A 1 135 ? 3.988 6.530 -21.426 1.00 91.75 135 ARG A N 1
ATOM 1060 C CA . ARG A 1 135 ? 2.781 7.083 -20.799 1.00 91.75 135 ARG A CA 1
ATOM 1061 C C . ARG A 1 135 ? 2.623 6.706 -19.320 1.00 91.75 135 ARG A C 1
ATOM 1063 O O . ARG A 1 135 ? 1.823 7.331 -18.624 1.00 91.75 135 ARG A O 1
ATOM 1070 N N . MET A 1 136 ? 3.361 5.716 -18.816 1.00 93.06 136 MET A N 1
ATOM 1071 C CA . MET A 1 136 ? 3.219 5.232 -17.439 1.00 93.06 136 MET A CA 1
ATOM 1072 C C . MET A 1 136 ? 3.676 6.266 -16.405 1.00 93.06 136 MET A C 1
ATOM 1074 O O . MET A 1 136 ? 2.962 6.492 -15.431 1.00 93.06 136 MET A O 1
ATOM 1078 N N . ALA A 1 137 ? 4.790 6.965 -16.644 1.00 91.94 137 ALA A N 1
ATOM 1079 C CA . ALA A 1 137 ? 5.271 8.025 -15.750 1.00 91.94 137 ALA A CA 1
ATOM 1080 C C . ALA A 1 137 ? 4.237 9.154 -15.582 1.00 91.94 137 ALA A C 1
ATOM 1082 O O . ALA A 1 137 ? 4.004 9.651 -14.480 1.00 91.94 137 ALA A O 1
ATOM 1083 N N . PHE A 1 138 ? 3.528 9.497 -16.659 1.00 92.31 138 PHE A N 1
ATOM 1084 C CA . PHE A 1 138 ? 2.439 10.471 -16.617 1.00 92.31 138 PHE A CA 1
ATOM 1085 C C . PHE A 1 138 ? 1.236 9.993 -15.786 1.00 92.31 138 PHE A C 1
ATOM 1087 O O . PHE A 1 138 ? 0.630 10.784 -15.060 1.00 92.31 138 PHE A O 1
ATOM 1094 N N . LEU A 1 139 ? 0.884 8.704 -15.862 1.00 93.12 139 LEU A N 1
ATOM 1095 C CA . LEU A 1 139 ? -0.173 8.119 -15.028 1.00 93.12 139 LEU A CA 1
ATOM 1096 C C . LEU A 1 139 ? 0.219 8.109 -13.548 1.00 93.12 139 LEU A C 1
ATOM 1098 O O . LEU A 1 139 ? -0.600 8.472 -12.699 1.00 93.12 139 LEU A O 1
ATOM 1102 N N . GLN A 1 140 ? 1.473 7.770 -13.248 1.00 94.81 140 GLN A N 1
ATOM 1103 C CA . GLN A 1 140 ? 2.003 7.819 -11.890 1.00 94.81 140 GLN A CA 1
ATOM 1104 C C . GLN A 1 140 ? 1.944 9.241 -11.323 1.00 94.81 140 GLN A C 1
ATOM 1106 O O . GLN A 1 140 ? 1.423 9.441 -10.229 1.00 94.81 140 GLN A O 1
ATOM 1111 N N . TYR A 1 141 ? 2.377 10.244 -12.091 1.00 91.50 141 TYR A N 1
ATOM 1112 C CA . TYR A 1 141 ? 2.280 11.650 -11.691 1.00 91.50 141 TYR A CA 1
ATOM 1113 C C . TYR A 1 141 ? 0.834 12.065 -11.373 1.00 91.50 141 TYR A C 1
ATOM 1115 O O . TYR A 1 141 ? 0.554 12.600 -10.299 1.00 91.50 141 TYR A O 1
ATOM 1123 N N . LYS A 1 142 ? -0.110 11.756 -12.273 1.00 93.19 142 LYS A N 1
ATOM 1124 C CA . LYS A 1 142 ? -1.532 12.084 -12.088 1.00 93.19 142 LYS A CA 1
ATOM 1125 C C . LYS A 1 142 ? -2.135 11.430 -10.849 1.00 93.19 142 LYS A C 1
ATOM 1127 O O . LYS A 1 142 ? -2.856 12.076 -10.096 1.00 93.19 142 LYS A O 1
ATOM 1132 N N . THR A 1 143 ? -1.860 10.146 -10.646 1.00 90.56 143 THR A N 1
ATOM 1133 C CA . THR A 1 143 ? -2.466 9.366 -9.558 1.00 90.56 143 THR A CA 1
ATOM 1134 C C . THR A 1 143 ? -1.809 9.618 -8.201 1.00 90.56 143 THR A C 1
ATOM 1136 O O . THR A 1 143 ? -2.491 9.483 -7.184 1.00 90.56 143 THR A O 1
ATOM 1139 N N . ALA A 1 144 ? -0.544 10.051 -8.163 1.00 87.25 144 ALA A N 1
ATOM 1140 C CA . ALA A 1 144 ? 0.103 10.535 -6.942 1.00 87.25 144 ALA A CA 1
ATOM 1141 C C . ALA A 1 144 ? -0.586 11.806 -6.404 1.00 87.25 144 ALA A C 1
ATOM 1143 O O . ALA A 1 144 ? -0.844 11.916 -5.207 1.00 87.25 144 ALA A O 1
ATOM 1144 N N . GLN A 1 145 ? -0.972 12.732 -7.292 1.00 71.56 145 GLN A N 1
ATOM 1145 C CA . GLN A 1 145 ? -1.606 14.008 -6.918 1.00 71.56 145 GLN A CA 1
ATOM 1146 C C . GLN A 1 145 ? -3.098 13.916 -6.574 1.00 71.56 145 GLN A C 1
ATOM 1148 O O . GLN A 1 145 ? -3.652 14.816 -5.943 1.00 71.56 145 GLN A O 1
ATOM 1153 N N . MET A 1 146 ? -3.767 12.813 -6.914 1.00 61.88 146 MET A N 1
ATOM 1154 C CA . MET A 1 146 ? -5.153 12.569 -6.485 1.00 61.88 146 MET A CA 1
ATOM 1155 C C . MET A 1 146 ? -5.279 12.320 -4.971 1.00 61.88 146 MET A C 1
ATOM 1157 O O . MET A 1 146 ? -6.392 12.266 -4.458 1.00 61.88 146 MET A O 1
ATOM 1161 N N . SER A 1 147 ? -4.159 12.208 -4.243 1.00 53.22 147 SER A N 1
ATOM 1162 C CA . SER A 1 147 ? -4.147 12.250 -2.775 1.00 53.22 147 SER A CA 1
ATOM 1163 C C . SER A 1 147 ? -3.991 13.669 -2.202 1.00 53.22 147 SER A C 1
ATOM 1165 O O . SER A 1 147 ? -4.163 13.836 -0.997 1.00 53.22 147 SER A O 1
ATOM 1167 N N . SER A 1 148 ? -3.670 14.677 -3.028 1.00 50.03 148 SER A N 1
ATOM 1168 C CA . SER A 1 148 ? -3.418 16.064 -2.600 1.00 50.03 148 SER A CA 1
ATOM 1169 C C . SER A 1 148 ? -4.410 17.098 -3.146 1.00 50.03 148 SER A C 1
ATOM 1171 O O . SER A 1 148 ? -4.523 18.163 -2.553 1.00 50.03 148 SER A O 1
ATOM 1173 N N . ASN A 1 149 ? -5.175 16.798 -4.202 1.00 44.03 149 ASN A N 1
ATOM 1174 C CA . ASN A 1 149 ? -6.260 17.667 -4.680 1.00 44.03 149 ASN A CA 1
ATOM 1175 C C . ASN A 1 149 ? -7.637 17.034 -4.434 1.00 44.03 149 ASN A C 1
ATOM 1177 O O . ASN A 1 149 ? -8.271 16.495 -5.337 1.00 44.03 149 ASN A O 1
ATOM 1181 N N . ALA A 1 150 ? -8.106 17.164 -3.192 1.00 41.53 150 ALA A N 1
ATOM 1182 C CA . ALA A 1 150 ? -9.531 17.213 -2.848 1.00 41.53 150 ALA A CA 1
ATOM 1183 C C . ALA A 1 150 ? -9.945 18.663 -2.521 1.00 41.53 150 ALA A C 1
ATOM 1185 O O . ALA A 1 150 ? -10.725 18.925 -1.612 1.00 41.53 150 ALA A O 1
ATOM 1186 N N . SER A 1 151 ? -9.376 19.622 -3.243 1.00 44.53 151 SER A N 1
ATOM 1187 C CA . SER A 1 151 ? -9.690 21.047 -3.168 1.00 44.53 151 SER A CA 1
ATOM 1188 C C . SER A 1 151 ? -10.076 21.496 -4.572 1.00 44.53 151 SER A C 1
ATOM 1190 O O . SER A 1 151 ? -9.263 22.021 -5.327 1.00 44.53 151 SER A O 1
ATOM 1192 N N . GLY A 1 152 ? -11.316 21.196 -4.961 1.00 40.31 152 GLY A N 1
ATOM 1193 C CA . GLY A 1 152 ? -11.785 21.517 -6.307 1.00 40.31 152 GLY A CA 1
ATOM 1194 C C . GLY A 1 152 ? -13.146 20.976 -6.728 1.00 40.31 152 GLY A C 1
ATOM 1195 O O . GLY A 1 152 ? -13.505 21.155 -7.880 1.00 40.31 152 GLY A O 1
ATOM 1196 N N . GLU A 1 153 ? -13.925 20.369 -5.838 1.00 37.28 153 GLU A N 1
ATOM 1197 C CA . GLU A 1 153 ? -15.379 20.366 -5.979 1.00 37.28 153 GLU A CA 1
ATOM 1198 C C . GLU A 1 153 ? -15.919 21.007 -4.714 1.00 37.28 153 GLU A C 1
ATOM 1200 O O . GLU A 1 153 ? -15.640 20.553 -3.604 1.00 37.28 153 GLU A O 1
ATOM 1205 N N . VAL A 1 154 ? -16.630 22.119 -4.894 1.00 41.62 154 VAL A N 1
ATOM 1206 C CA . VAL A 1 154 ? -17.454 22.730 -3.860 1.00 41.62 154 VAL A CA 1
ATOM 1207 C C . VAL A 1 154 ? -18.342 21.620 -3.316 1.00 41.62 154 VAL A C 1
ATOM 1209 O O . VAL A 1 154 ? -19.318 21.217 -3.948 1.00 41.62 154 VAL A O 1
ATOM 1212 N N . ALA A 1 155 ? -17.965 21.087 -2.155 1.00 42.72 155 ALA A N 1
ATOM 1213 C CA . ALA A 1 155 ? -18.855 20.301 -1.339 1.00 42.72 155 ALA A CA 1
ATOM 1214 C C . ALA A 1 155 ? -19.984 21.259 -0.978 1.00 42.72 155 ALA A C 1
ATOM 1216 O O . ALA A 1 155 ? -19.864 22.054 -0.051 1.00 42.72 155 ALA A O 1
ATOM 1217 N N . SER A 1 156 ? -21.053 21.226 -1.780 1.00 42.38 156 SER A N 1
ATOM 1218 C CA . SER A 1 156 ? -22.363 21.692 -1.361 1.00 42.38 156 SER A CA 1
ATOM 1219 C C . SER A 1 156 ? -22.525 21.208 0.068 1.00 42.38 156 SER A C 1
ATOM 1221 O O . SER A 1 156 ? -22.364 20.013 0.335 1.00 42.38 156 SER A O 1
ATOM 1223 N N . GLU A 1 157 ? -22.690 22.171 0.964 1.00 47.69 157 GLU A N 1
ATOM 1224 C CA . GLU A 1 157 ? -22.814 22.010 2.398 1.00 47.69 157 GLU A CA 1
ATOM 1225 C C . GLU A 1 157 ? -23.977 21.054 2.660 1.00 47.69 157 GLU A C 1
ATOM 1227 O O . GLU A 1 157 ? -25.136 21.444 2.788 1.00 47.69 157 GLU A O 1
ATOM 1232 N N . LYS A 1 158 ? -23.688 19.750 2.621 1.00 51.53 158 LYS A N 1
ATOM 1233 C CA . LYS A 1 158 ? -24.666 18.728 2.945 1.00 51.53 158 LYS A CA 1
ATOM 1234 C C . LYS A 1 158 ? -24.881 18.891 4.431 1.00 51.53 158 LYS A C 1
ATOM 1236 O O . LYS A 1 158 ? -24.041 18.466 5.224 1.00 51.53 158 LYS A O 1
ATOM 1241 N N . GLN A 1 159 ? -25.992 19.540 4.771 1.00 50.34 159 GLN A N 1
ATOM 1242 C CA . GLN A 1 159 ? -26.527 19.585 6.120 1.00 50.34 159 GLN A CA 1
ATOM 1243 C C . GLN A 1 159 ? -26.323 18.215 6.774 1.00 50.34 159 GLN A C 1
ATOM 1245 O O . GLN A 1 159 ? -26.555 17.188 6.115 1.00 50.34 159 GLN A O 1
ATOM 1250 N N . PRO A 1 160 ? -25.867 18.175 8.038 1.00 49.41 160 PRO A N 1
ATOM 1251 C CA . PRO A 1 160 ? -25.700 16.920 8.742 1.00 49.41 160 PRO A CA 1
ATOM 1252 C C . PRO A 1 160 ? -27.015 16.154 8.640 1.00 49.41 16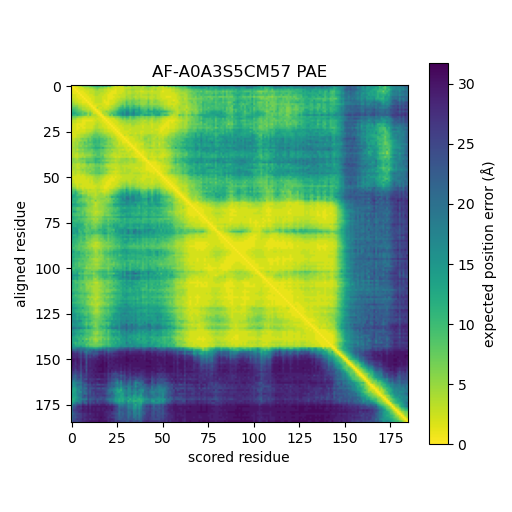0 PRO A C 1
ATOM 1254 O O . PRO A 1 160 ? -28.073 16.640 9.036 1.00 49.41 160 PRO A O 1
ATOM 1257 N N . LYS A 1 161 ? -26.946 14.970 8.028 1.00 56.59 161 LYS A N 1
ATOM 1258 C CA . LYS A 1 161 ? -28.067 14.039 7.944 1.00 56.59 161 LYS A CA 1
ATOM 1259 C C . LYS A 1 161 ? -28.693 13.944 9.345 1.00 56.59 161 LYS A C 1
ATOM 1261 O O . LYS A 1 161 ? -27.977 13.652 10.300 1.00 56.59 161 LYS A O 1
ATOM 1266 N N . SER A 1 162 ? -30.006 14.162 9.463 1.00 57.75 162 SER A N 1
ATOM 1267 C CA . SER A 1 162 ? -30.768 14.272 10.729 1.00 57.75 162 SER A CA 1
ATOM 1268 C C . SER A 1 162 ? -30.741 13.028 11.635 1.00 57.75 162 SER A C 1
ATOM 1270 O O . SER A 1 162 ? -31.428 12.971 12.650 1.00 57.75 162 SER A O 1
ATOM 1272 N N . TYR A 1 163 ? -29.954 12.018 11.277 1.00 56.41 163 TYR A N 1
ATOM 1273 C CA . TYR A 1 163 ? -29.829 10.750 11.981 1.00 56.41 163 TYR A CA 1
ATOM 1274 C C . TYR A 1 163 ? -29.106 10.901 13.323 1.00 56.41 163 TYR A C 1
ATOM 1276 O O . TYR A 1 163 ? -29.321 10.082 14.206 1.00 56.41 163 TYR A O 1
ATOM 1284 N N . CYS A 1 164 ? -28.309 11.957 13.518 1.00 60.09 164 CYS A N 1
ATOM 1285 C CA . CYS A 1 164 ? -27.660 12.224 14.807 1.00 60.09 164 CYS A CA 1
ATOM 1286 C C . CYS A 1 164 ? -28.636 12.681 15.912 1.00 60.09 164 CYS A C 1
ATOM 1288 O O . CYS A 1 164 ? -28.207 12.842 17.049 1.00 60.09 164 CYS A O 1
ATOM 1290 N N . GLY A 1 165 ? -29.917 12.916 15.588 1.00 59.28 165 GLY A N 1
ATOM 1291 C CA . GLY A 1 165 ? -30.970 13.289 16.542 1.00 59.28 165 GLY A CA 1
ATOM 1292 C C . GLY A 1 165 ? -32.029 12.208 16.778 1.00 59.28 165 GLY A C 1
ATOM 1293 O O . GLY A 1 165 ? -32.984 12.453 17.512 1.00 59.28 165 GLY A O 1
ATOM 1294 N N . LEU A 1 166 ? -31.898 11.031 16.155 1.00 58.44 166 LEU A N 1
ATOM 1295 C CA . LEU A 1 166 ? -32.796 9.914 16.435 1.00 58.44 166 LEU A CA 1
ATOM 1296 C C . LEU A 1 166 ? -32.416 9.282 17.783 1.00 58.44 166 LEU A C 1
ATOM 1298 O O . LEU A 1 166 ? -31.222 9.157 18.072 1.00 58.44 166 LEU A O 1
ATOM 1302 N N . PRO A 1 167 ? -33.396 8.881 18.614 1.00 52.47 167 PRO A N 1
ATOM 1303 C CA . PRO A 1 167 ? -33.111 8.118 19.820 1.00 52.47 167 PRO A CA 1
ATOM 1304 C C . PRO A 1 167 ? -32.305 6.875 19.435 1.00 52.47 167 PRO A C 1
ATOM 1306 O O . PRO A 1 167 ? -32.687 6.123 18.539 1.00 52.47 167 PRO A O 1
ATOM 1309 N N . MET A 1 168 ? -31.154 6.706 20.082 1.00 51.06 168 MET A N 1
ATOM 1310 C CA . MET A 1 168 ? -30.312 5.530 19.901 1.00 51.06 168 MET A CA 1
ATOM 1311 C C . MET A 1 168 ? -31.125 4.311 20.326 1.00 51.06 168 MET A C 1
ATOM 1313 O O . MET A 1 168 ? -31.498 4.204 21.494 1.00 51.06 168 MET A O 1
ATOM 1317 N N . ASP A 1 169 ? -31.410 3.408 19.390 1.00 54.56 169 ASP A N 1
ATOM 1318 C CA . ASP A 1 169 ? -31.972 2.108 19.730 1.00 54.56 169 ASP A CA 1
ATOM 1319 C C . ASP A 1 169 ? -30.944 1.377 20.606 1.00 54.56 169 ASP A C 1
ATOM 1321 O O . ASP A 1 169 ? -29.828 1.069 20.171 1.00 54.56 169 ASP A O 1
ATOM 1325 N N . ALA A 1 170 ? -31.281 1.173 21.881 1.00 53.34 170 ALA A N 1
ATOM 1326 C CA . ALA A 1 170 ? -30.399 0.514 22.837 1.00 53.34 170 ALA A CA 1
ATOM 1327 C C . ALA A 1 170 ? -30.119 -0.951 22.435 1.00 53.34 170 ALA A C 1
ATOM 1329 O O . ALA A 1 170 ? -29.127 -1.545 22.891 1.00 53.34 170 ALA A O 1
ATOM 1330 N N . GLY A 1 171 ? -30.916 -1.508 21.513 1.00 56.22 171 GLY A N 1
ATOM 1331 C CA . GLY A 1 171 ? -31.002 -2.936 21.250 1.00 56.22 171 GLY A CA 1
ATOM 1332 C C . GLY A 1 171 ? -31.579 -3.678 22.455 1.00 56.22 171 GLY A C 1
ATOM 1333 O O . GLY A 1 171 ? -32.012 -3.065 23.427 1.00 56.22 171 GLY A O 1
ATOM 1334 N N . GLU A 1 172 ? -31.568 -5.007 22.398 1.00 57.91 172 GLU A N 1
ATOM 1335 C CA . GLU A 1 172 ? -32.117 -5.822 23.483 1.00 57.91 172 GLU A CA 1
ATOM 1336 C C . GLU A 1 172 ? -31.284 -5.724 24.769 1.00 57.91 172 GLU A C 1
ATOM 1338 O O . GLU A 1 172 ? -30.047 -5.699 24.733 1.00 57.91 172 GLU A O 1
ATOM 1343 N N . GLU A 1 173 ? -31.983 -5.661 25.904 1.00 57.19 173 GLU A N 1
ATOM 1344 C CA . GLU A 1 173 ? -31.405 -5.773 27.241 1.00 57.19 173 GLU A CA 1
ATOM 1345 C C . GLU A 1 173 ? -30.821 -7.179 27.408 1.00 57.19 173 GLU A C 1
ATOM 1347 O O . GLU A 1 173 ? -31.434 -8.156 26.986 1.00 57.19 173 GLU A O 1
ATOM 1352 N N . CYS A 1 174 ? -29.630 -7.301 27.999 1.00 55.12 174 CYS A N 1
ATOM 1353 C CA . CYS A 1 174 ? -29.035 -8.606 28.288 1.00 55.12 174 CYS A CA 1
ATOM 1354 C C . CYS A 1 174 ? -29.909 -9.315 29.333 1.00 55.12 174 CYS A C 1
ATOM 1356 O O . CYS A 1 174 ? -29.858 -8.905 30.497 1.00 55.12 174 CYS A O 1
ATOM 1358 N N . PRO A 1 175 ? -30.710 -10.338 28.966 1.00 57.59 175 PRO A N 1
ATOM 1359 C CA . PRO A 1 175 ? -31.552 -10.995 29.941 1.00 57.59 175 PRO A CA 1
ATOM 1360 C C . PRO A 1 175 ? -30.644 -11.718 30.924 1.00 57.59 175 PRO A C 1
ATOM 1362 O O . PRO A 1 175 ? -29.648 -12.345 30.545 1.00 57.59 175 PRO A O 1
ATOM 1365 N N . ASP A 1 176 ? -30.999 -11.616 32.198 1.00 55.16 176 ASP A N 1
ATOM 1366 C CA . ASP A 1 176 ? -30.413 -12.443 33.233 1.00 55.16 176 ASP A CA 1
ATOM 1367 C C . ASP A 1 176 ? -30.538 -13.916 32.817 1.00 55.16 176 ASP A C 1
ATOM 1369 O O . ASP A 1 176 ? -31.506 -14.311 32.165 1.00 55.16 176 ASP A O 1
ATOM 1373 N N . SER A 1 177 ? -29.523 -14.689 33.172 1.00 51.56 177 SER A N 1
ATOM 1374 C CA . SER A 1 177 ? -29.129 -16.045 32.759 1.00 51.56 177 SER A CA 1
ATOM 1375 C C . SER A 1 177 ? -30.178 -17.184 32.815 1.00 51.56 177 SER A C 1
ATOM 1377 O O . SER A 1 177 ? -29.820 -18.354 32.911 1.00 51.56 177 SER A O 1
ATOM 1379 N N . SER A 1 178 ? -31.475 -16.899 32.704 1.00 50.28 178 SER A N 1
ATOM 1380 C CA . SER A 1 178 ? -32.571 -17.865 32.808 1.00 50.28 178 SER A CA 1
ATOM 1381 C C . SER A 1 178 ? -33.509 -17.940 31.598 1.00 50.28 178 SER A C 1
ATOM 1383 O O . SER A 1 178 ? -34.288 -18.889 31.531 1.00 50.28 178 SER A O 1
ATOM 1385 N N . GLN A 1 179 ? -33.444 -17.036 30.611 1.00 45.06 179 GLN A N 1
ATOM 1386 C CA . GLN A 1 179 ? -34.241 -17.164 29.379 1.00 45.06 179 GLN A CA 1
ATOM 1387 C C . GLN A 1 179 ? -33.440 -16.707 28.156 1.00 45.06 179 GLN A C 1
ATOM 1389 O O . GLN A 1 179 ? -33.140 -15.529 27.991 1.00 45.06 179 GLN A O 1
ATOM 1394 N N . GLY A 1 180 ? -33.068 -17.667 27.304 1.00 43.75 180 GLY A N 1
ATOM 1395 C CA . GLY A 1 180 ? -32.438 -17.387 26.014 1.00 43.75 180 GLY A CA 1
ATOM 1396 C C . GLY A 1 180 ? -33.371 -16.611 25.071 1.00 43.75 180 GLY A C 1
ATOM 1397 O O . GLY A 1 180 ? -34.592 -16.635 25.258 1.00 43.75 180 GLY A O 1
ATOM 1398 N N . PRO A 1 181 ? -32.824 -15.935 24.045 1.00 38.06 181 PRO A N 1
ATOM 1399 C CA . PRO A 1 181 ? -33.608 -15.094 23.148 1.00 38.06 181 PRO A CA 1
ATOM 1400 C C . PRO A 1 181 ? -34.654 -15.924 22.394 1.00 38.06 181 PRO A C 1
ATOM 1402 O O . PRO A 1 181 ? -34.327 -16.877 21.681 1.00 38.06 181 PRO A O 1
ATOM 1405 N N . ARG A 1 182 ? -35.933 -15.556 22.537 1.00 37.75 182 ARG A N 1
ATOM 1406 C CA . ARG A 1 182 ? -37.015 -16.061 21.683 1.00 37.75 182 ARG A CA 1
ATOM 1407 C C . ARG A 1 182 ? -36.917 -15.373 20.326 1.00 37.75 182 ARG A C 1
ATOM 1409 O O . ARG A 1 182 ? -37.360 -14.243 20.167 1.00 37.75 182 ARG A O 1
ATOM 1416 N N . ILE A 1 183 ? -36.380 -16.085 19.344 1.00 35.19 183 ILE A N 1
ATOM 1417 C CA . ILE A 1 183 ? -36.485 -15.697 17.937 1.00 35.19 183 ILE A CA 1
ATOM 1418 C C . ILE A 1 183 ? -37.942 -15.931 17.508 1.00 35.19 183 ILE A C 1
ATOM 1420 O O . ILE A 1 183 ? -38.383 -17.078 17.427 1.00 35.19 183 ILE A O 1
ATOM 1424 N N . GLN A 1 184 ? -38.701 -14.857 17.281 1.00 31.75 184 GLN A N 1
ATOM 1425 C CA . GLN A 1 184 ? -39.952 -14.916 16.521 1.00 31.75 184 GLN A CA 1
ATOM 1426 C C . GLN A 1 184 ? -39.629 -14.631 15.049 1.00 31.75 184 GLN A C 1
ATOM 1428 O O . GLN A 1 184 ? -38.924 -13.668 14.753 1.00 31.75 184 GLN A O 1
ATOM 1433 N N . TRP A 1 185 ? -40.077 -15.538 14.176 1.00 38.50 185 TRP A N 1
ATOM 1434 C CA . TRP A 1 185 ? -39.930 -15.485 12.718 1.00 38.50 185 TRP A CA 1
ATOM 1435 C C . TRP A 1 185 ? -40.823 -14.417 12.093 1.00 38.50 185 TRP A C 1
ATOM 1437 O O . TRP A 1 185 ? -41.962 -14.257 12.590 1.00 38.50 185 TRP A O 1
#

Sequence (185 aa):
MLPWTAWAPCNATCETREGIQSRRRYLARPSEANSCHHLFRSSQELQTRVLTEERACMPPPEQCDPLTVCAEGRKDGVTCGDPQPAFYYSAMEHACLAFTYLGCKGGRNRFESRESCERVCLAPVQALPAWRRERMAFLQYKTAQMSSNASGEVASEKQPKSYCGLPMDAGEECPDSSQGPRIQW

Foldseek 3Di:
DADKDPWDPFPAALVRQKGKIKIKDAQPDLVCLVVVVVVEPDPVCSVVRIHMDMDIGGDDVVLSQLLNLLLAAWALAAAPDDWAKWWFQQLVVLAIDIDIRNPDDTGSRTHNDRVVNCVSHNPVLVPDDPVSSVCSNVSNVVNRCVVVPPPPDPPPPPDPDCPVVDPPPSPDDSDGPPDDDDDDD